Protein AF-0000000083616921 (afdb_homodimer)

Solvent-accessible surface area (backbone atoms only — not comparable to full-atom values): 15668 Å² total; per-residue (Å²): 82,54,26,44,93,60,35,29,40,45,78,37,59,32,34,37,36,35,32,39,44,33,37,97,87,39,73,85,33,42,38,81,46,36,75,44,72,51,47,58,46,69,23,52,37,81,62,67,87,60,30,51,77,82,49,59,53,42,77,40,40,36,35,41,35,36,20,52,80,83,43,57,32,38,39,36,35,24,46,26,40,24,37,54,73,43,68,65,45,64,74,54,61,63,94,64,83,57,71,90,45,43,36,38,41,39,44,67,81,64,51,48,76,47,77,42,88,67,72,91,46,67,80,74,67,68,74,87,62,76,76,72,79,76,79,75,71,86,120,83,52,26,44,91,61,34,28,41,44,78,38,57,31,35,39,35,36,32,40,43,32,36,97,89,39,74,86,34,42,38,80,46,38,75,45,72,51,45,58,46,69,24,52,38,81,61,66,87,58,29,51,76,82,50,60,55,42,75,41,40,36,34,39,34,36,21,52,80,82,42,57,32,38,37,35,34,24,45,26,41,27,39,56,74,43,68,65,46,61,75,54,61,62,95,65,82,56,70,91,46,43,34,38,41,39,45,67,82,64,52,47,76,45,77,43,86,67,73,90,44,69,79,73,65,67,74,85,61,77,75,73,80,76,76,73,73,84,126

Organism: NCBI:txid97028

Structure (mmCIF, N/CA/C/O backbone):
data_AF-0000000083616921-model_v1
#
loop_
_entity.id
_entity.type
_entity.pdbx_description
1 polymer 'Histone chaperone ASF1B'
#
loop_
_atom_site.group_PDB
_atom_site.id
_atom_site.type_symbol
_atom_site.label_atom_id
_atom_site.label_alt_id
_atom_site.label_comp_id
_atom_site.label_asym_id
_atom_site.label_entity_id
_atom_site.label_seq_id
_atom_site.pdbx_PDB_ins_code
_atom_site.Cartn_x
_atom_site.Cartn_y
_atom_site.Cartn_z
_atom_site.occupancy
_atom_site.B_iso_or_equiv
_atom_site.auth_seq_id
_atom_site.auth_comp_id
_atom_site.auth_asym_id
_atom_site.auth_atom_id
_atom_site.pdbx_PDB_model_num
ATOM 1 N N . VAL A 1 1 ? -11.317 11.566 10.373 1 49.78 1 VAL A N 1
ATOM 2 C CA . VAL A 1 1 ? -9.86 11.596 10.439 1 49.78 1 VAL A CA 1
ATOM 3 C C . VAL A 1 1 ? -9.411 12.632 11.468 1 49.78 1 VAL A C 1
ATOM 5 O O . VAL A 1 1 ? -9.932 13.749 11.501 1 49.78 1 VAL A O 1
ATOM 8 N N . SER A 1 2 ? -9.105 12.259 12.679 1 52.32 2 SER A N 1
ATOM 9 C CA . SER A 1 2 ? -8.755 13.238 13.703 1 52.32 2 SER A CA 1
ATOM 10 C C . SER A 1 2 ? -7.266 13.191 14.027 1 52.32 2 SER A C 1
ATOM 12 O O . SER A 1 2 ? -6.63 12.142 13.898 1 52.32 2 SER A O 1
ATOM 14 N N . CYS A 1 3 ? -6.477 14.159 13.76 1 56.04 3 CYS A N 1
ATOM 15 C CA . CYS A 1 3 ? -5.127 14.272 14.3 1 56.04 3 CYS A CA 1
ATOM 16 C C . CYS A 1 3 ? -5.129 15.036 15.619 1 56.04 3 CYS A C 1
ATOM 18 O O . CYS A 1 3 ? -5.578 16.182 15.676 1 56.04 3 CYS A O 1
ATOM 20 N N . ASN A 1 4 ? -5.209 14.311 16.717 1 56.91 4 ASN A N 1
ATOM 21 C CA . ASN A 1 4 ? -5.039 14.99 17.997 1 56.91 4 ASN A CA 1
ATOM 22 C C . ASN A 1 4 ? -3.567 15.084 18.391 1 56.91 4 ASN A C 1
ATOM 24 O O . ASN A 1 4 ? -2.691 14.647 17.643 1 56.91 4 ASN A O 1
ATOM 28 N N . ASN A 1 5 ? -3.286 15.837 19.407 1 56.46 5 ASN A N 1
ATOM 29 C CA . ASN A 1 5 ? -1.926 16.075 19.879 1 56.46 5 ASN A CA 1
ATOM 30 C C . ASN A 1 5 ? -1.169 14.767 20.092 1 56.46 5 ASN A C 1
ATOM 32 O O . ASN A 1 5 ? 0.028 14.778 20.381 1 56.46 5 ASN A O 1
ATOM 36 N N . ILE A 1 6 ? -1.887 13.683 19.747 1 57.29 6 ILE A N 1
ATOM 37 C CA . ILE A 1 6 ? -1.226 12.422 20.068 1 57.29 6 ILE A CA 1
ATOM 38 C C . ILE A 1 6 ? -0.991 11.623 18.788 1 57.29 6 ILE A C 1
ATOM 40 O O . ILE A 1 6 ? 0.092 11.069 18.585 1 57.29 6 ILE A O 1
ATOM 44 N N . CYS A 1 7 ? -2.036 11.605 17.936 1 62.94 7 CYS A N 1
ATOM 45 C CA . CYS A 1 7 ? -1.844 10.717 16.795 1 62.94 7 CYS A CA 1
ATOM 46 C C . CYS A 1 7 ? -2.599 11.226 15.574 1 62.94 7 CYS A C 1
ATOM 48 O O . CYS A 1 7 ? -3.574 11.969 15.706 1 62.94 7 CYS A O 1
ATOM 50 N N . CYS A 1 8 ? -2.037 11.237 14.403 1 67.93 8 CYS A N 1
ATOM 51 C CA . CYS A 1 8 ? -2.707 11.466 13.128 1 67.93 8 CYS A CA 1
ATOM 52 C C . CYS A 1 8 ? -3.152 10.15 12.502 1 67.93 8 CYS A C 1
ATOM 54 O O . CYS A 1 8 ? -2.362 9.212 12.391 1 67.93 8 CYS A O 1
ATOM 56 N N . HIS A 1 9 ? -4.469 10.037 12.396 1 65.73 9 HIS A N 1
ATOM 57 C CA . HIS A 1 9 ? -5.056 8.851 11.781 1 65.73 9 HIS A CA 1
ATOM 58 C C . HIS A 1 9 ? -5.537 9.146 10.365 1 65.73 9 HIS A C 1
ATOM 60 O O . HIS A 1 9 ? -6.339 10.059 10.154 1 65.73 9 HIS A O 1
ATOM 66 N N . VAL A 1 10 ? -4.826 8.633 9.366 1 65.14 10 VAL A N 1
ATOM 67 C CA . VAL A 1 10 ? -5.277 8.764 7.984 1 65.14 10 VAL A CA 1
ATOM 68 C C . VAL A 1 10 ? -5.966 7.475 7.541 1 65.14 10 VAL A C 1
ATOM 70 O O . VAL A 1 10 ? -5.344 6.411 7.508 1 65.14 10 VAL A O 1
ATOM 73 N N . ALA A 1 11 ? -7.253 7.579 7.429 1 59.76 11 ALA A N 1
ATOM 74 C CA . ALA A 1 11 ? -8.036 6.406 7.048 1 59.76 11 ALA A CA 1
ATOM 75 C C . ALA A 1 11 ? -7.749 5.999 5.606 1 59.76 11 ALA A C 1
ATOM 77 O O . ALA A 1 11 ? -8.001 6.768 4.676 1 59.76 11 ALA A O 1
ATOM 78 N N . THR A 1 12 ? -6.568 5.409 5.359 1 63.94 12 THR A N 1
ATOM 79 C CA . THR A 1 12 ? -6.401 4.915 3.996 1 63.94 12 THR A CA 1
ATOM 80 C C . THR A 1 12 ? -6.819 3.45 3.898 1 63.94 12 THR A C 1
ATOM 82 O O . THR A 1 12 ? -6.486 2.644 4.768 1 63.94 12 THR A O 1
ATOM 85 N N . ASP A 1 13 ? -7.98 3.234 3.242 1 71.12 13 ASP A N 1
ATOM 86 C CA . ASP A 1 13 ? -8.476 1.875 3.05 1 71.12 13 ASP A CA 1
ATOM 87 C C . ASP A 1 13 ? -7.798 1.206 1.857 1 71.12 13 ASP A C 1
ATOM 89 O O . ASP A 1 13 ? -8.462 0.831 0.889 1 71.12 13 ASP A O 1
ATOM 93 N N . LEU A 1 14 ? -6.488 1.147 1.978 1 75.84 14 LEU A N 1
ATOM 94 C CA . LEU A 1 14 ? -5.781 0.423 0.927 1 75.84 14 LEU A CA 1
ATOM 95 C C . LEU A 1 14 ? -5.696 -1.064 1.254 1 75.84 14 LEU A C 1
ATOM 97 O O . LEU A 1 14 ? -5.388 -1.438 2.388 1 75.84 14 LEU A O 1
ATOM 101 N N . GLU A 1 15 ? -6.032 -1.83 0.312 1 84.8 15 GLU A N 1
ATOM 102 C CA . GLU A 1 15 ? -5.951 -3.28 0.459 1 84.8 15 GLU A CA 1
ATOM 103 C C . GLU A 1 15 ? -5.031 -3.892 -0.593 1 84.8 15 GLU A C 1
ATOM 105 O O . GLU A 1 15 ? -5.192 -3.639 -1.789 1 84.8 15 GLU A O 1
ATOM 110 N N . TRP A 1 16 ? -4.083 -4.635 -0.136 1 83.7 16 TRP A N 1
ATOM 111 C CA . TRP A 1 16 ? -3.226 -5.409 -1.027 1 83.7 16 TRP A CA 1
ATOM 112 C C . TRP A 1 16 ? -3.618 -6.883 -1.017 1 83.7 16 TRP A C 1
ATOM 114 O O . TRP A 1 16 ? -3.834 -7.466 0.048 1 83.7 16 TRP A O 1
ATOM 124 N N . LYS A 1 17 ? -3.823 -7.394 -2.171 1 90.74 17 LYS A N 1
ATOM 125 C CA . LYS A 1 17 ? -4.143 -8.813 -2.296 1 90.74 17 LYS A CA 1
ATOM 126 C C . LYS A 1 17 ? -3.112 -9.535 -3.159 1 90.74 17 LYS A C 1
ATOM 128 O O . LYS A 1 17 ? -2.699 -9.021 -4.201 1 90.74 17 LYS A O 1
ATOM 133 N N . LEU A 1 18 ? -2.641 -10.613 -2.673 1 90.9 18 LEU A N 1
ATOM 134 C CA . LEU A 1 18 ? -1.819 -11.531 -3.453 1 90.9 18 LEU A CA 1
ATOM 135 C C . LEU A 1 18 ? -2.638 -12.728 -3.925 1 90.9 18 LEU A C 1
ATOM 137 O O . LEU A 1 18 ? -3.138 -13.504 -3.107 1 90.9 18 LEU A O 1
ATOM 141 N N . ILE A 1 19 ? -2.778 -12.805 -5.247 1 92.84 19 ILE A N 1
ATOM 142 C CA . ILE A 1 19 ? -3.658 -13.814 -5.827 1 92.84 19 ILE A CA 1
ATOM 143 C C . ILE A 1 19 ? -2.855 -14.738 -6.739 1 92.84 19 ILE A C 1
ATOM 145 O O . ILE A 1 19 ? -2.09 -14.271 -7.587 1 92.84 19 ILE A O 1
ATOM 149 N N . TYR A 1 20 ? -2.891 -16.025 -6.482 1 93.79 20 TYR A N 1
ATOM 150 C CA . TYR A 1 20 ? -2.35 -17.032 -7.389 1 93.79 20 TYR A CA 1
ATOM 151 C C . TYR A 1 20 ? -3.383 -17.434 -8.436 1 93.79 20 TYR A C 1
ATOM 153 O O . TYR A 1 20 ? -4.482 -17.876 -8.094 1 93.79 20 TYR A O 1
ATOM 161 N N . VAL A 1 21 ? -2.976 -17.273 -9.624 1 93.63 21 VAL A N 1
ATOM 162 C CA . VAL A 1 21 ? -3.885 -17.651 -10.701 1 93.63 21 VAL A CA 1
ATOM 163 C C . VAL A 1 21 ? -3.747 -19.143 -10.994 1 93.63 21 VAL A C 1
ATOM 165 O O . VAL A 1 21 ? -2.76 -19.576 -11.594 1 93.63 21 VAL A O 1
ATOM 168 N N . GLY A 1 22 ? -4.709 -19.902 -10.528 1 89.02 22 GLY A N 1
ATOM 169 C CA . GLY A 1 22 ? -4.641 -21.349 -10.663 1 89.02 22 GLY A CA 1
ATOM 170 C C . GLY A 1 22 ? -4.893 -21.829 -12.08 1 89.02 22 GLY A C 1
ATOM 171 O O . GLY A 1 22 ? -4.443 -22.91 -12.464 1 89.02 22 GLY A O 1
ATOM 172 N N . SER A 1 23 ? -5.736 -21.099 -12.726 1 84.97 23 SER A N 1
ATOM 173 C CA . SER A 1 23 ? -6.054 -21.425 -14.112 1 84.97 23 SER A CA 1
ATOM 174 C C . SER A 1 23 ? -6.247 -20.163 -14.946 1 84.97 23 SER A C 1
ATOM 176 O O . SER A 1 23 ? -6.942 -19.236 -14.527 1 84.97 23 SER A O 1
ATOM 178 N N . ALA A 1 24 ? -5.607 -20.086 -16.078 1 80.41 24 ALA A N 1
ATOM 179 C CA . ALA A 1 24 ? -5.728 -18.914 -16.942 1 80.41 24 ALA A CA 1
ATOM 180 C C . ALA A 1 24 ? -7.151 -18.772 -17.476 1 80.41 24 ALA A C 1
ATOM 182 O O . ALA A 1 24 ? -7.597 -17.664 -17.783 1 80.41 24 ALA A O 1
ATOM 183 N N . GLU A 1 25 ? -7.8 -19.834 -17.506 1 79.49 25 GLU A N 1
ATOM 184 C CA . GLU A 1 25 ? -9.091 -19.833 -18.188 1 79.49 25 GLU A CA 1
ATOM 185 C C . GLU A 1 25 ? -10.241 -19.719 -17.192 1 79.49 25 GLU A C 1
ATOM 187 O O . GLU A 1 25 ? -11.379 -19.444 -17.578 1 79.49 25 GLU A O 1
ATOM 192 N N . ASP A 1 26 ? -9.93 -19.978 -15.936 1 85.87 26 ASP A N 1
ATOM 193 C CA . ASP A 1 26 ? -10.996 -20.059 -14.942 1 85.87 26 ASP A CA 1
ATOM 194 C C . ASP A 1 26 ? -10.596 -19.353 -13.648 1 85.87 26 ASP A C 1
ATOM 196 O O . ASP A 1 26 ? -9.74 -19.842 -12.908 1 85.87 26 ASP A O 1
ATOM 200 N N . GLU A 1 27 ? -11.262 -18.264 -13.352 1 87.85 27 GLU A N 1
ATOM 201 C CA . GLU A 1 27 ? -10.938 -17.451 -12.184 1 87.85 27 GLU A CA 1
ATOM 202 C C . GLU A 1 27 ? -11.364 -18.145 -10.893 1 87.85 27 GLU A C 1
ATOM 204 O O . GLU A 1 27 ? -10.927 -17.766 -9.805 1 87.85 27 GLU A O 1
ATOM 209 N N . THR A 1 28 ? -12.185 -19.184 -10.954 1 89.17 28 THR A N 1
ATOM 210 C CA . THR A 1 28 ? -12.642 -19.889 -9.762 1 89.17 28 THR A CA 1
ATOM 211 C C . THR A 1 28 ? -11.488 -20.64 -9.102 1 89.17 28 THR A C 1
ATOM 213 O O . THR A 1 28 ? -11.576 -21.019 -7.932 1 89.17 28 THR A O 1
ATOM 216 N N . TYR A 1 29 ? -10.44 -20.798 -9.855 1 91.56 29 TYR A N 1
ATOM 217 C CA . TYR A 1 29 ? -9.296 -21.523 -9.314 1 91.56 29 TYR A CA 1
ATOM 218 C C . TYR A 1 29 ? -8.262 -20.561 -8.741 1 91.56 29 TYR A C 1
ATOM 220 O O . TYR A 1 29 ? -7.235 -20.988 -8.208 1 91.56 29 TYR A O 1
ATOM 228 N N . ASP A 1 30 ? -8.66 -19.262 -8.855 1 94.33 30 ASP A N 1
ATOM 229 C CA . ASP A 1 30 ? -7.763 -18.294 -8.232 1 94.33 30 ASP A CA 1
ATOM 230 C C . ASP A 1 30 ? -7.741 -18.463 -6.715 1 94.33 30 ASP A C 1
ATOM 232 O O . ASP A 1 30 ? -8.771 -18.751 -6.102 1 94.33 30 ASP A O 1
ATOM 236 N N . GLN A 1 31 ? -6.556 -18.322 -6.197 1 93.93 31 GLN A N 1
ATOM 237 C CA . GLN A 1 31 ? -6.405 -18.433 -4.75 1 93.93 31 GLN A CA 1
ATOM 238 C C . GLN A 1 31 ? -5.897 -17.126 -4.148 1 93.93 31 GLN A C 1
ATOM 240 O O . GLN A 1 31 ? -4.875 -16.591 -4.585 1 93.93 31 GLN A O 1
ATOM 245 N N . LEU A 1 32 ? -6.64 -16.664 -3.22 1 93.49 32 LEU A N 1
ATOM 246 C CA . LEU A 1 32 ? -6.146 -15.536 -2.439 1 93.49 32 LEU A CA 1
ATOM 247 C C . LEU A 1 32 ? -5.101 -15.992 -1.426 1 93.49 32 LEU A C 1
ATOM 249 O O . LEU A 1 32 ? -5.427 -16.688 -0.462 1 93.49 32 LEU A O 1
ATOM 253 N N . LEU A 1 33 ? -3.895 -15.624 -1.674 1 90.02 33 LEU A N 1
ATOM 254 C CA . LEU A 1 33 ? -2.818 -16.094 -0.81 1 90.02 33 LEU A CA 1
ATOM 255 C C . LEU A 1 33 ? -2.635 -15.165 0.386 1 90.02 33 LEU A C 1
ATOM 257 O O . LEU A 1 33 ? -2.314 -15.618 1.486 1 90.02 33 LEU A O 1
ATOM 261 N N . GLU A 1 34 ? -2.775 -13.822 0.185 1 87.64 34 GLU A N 1
ATOM 262 C CA . GLU A 1 34 ? -2.589 -12.825 1.235 1 87.64 34 GLU A CA 1
ATOM 263 C C . GLU A 1 34 ? -3.427 -11.578 0.966 1 87.64 34 GLU A C 1
ATOM 265 O O . GLU A 1 34 ? -3.624 -11.194 -0.189 1 87.64 34 GLU A O 1
ATOM 270 N N . SER A 1 35 ? -3.973 -11.074 1.997 1 86.59 35 SER A N 1
ATOM 271 C CA . SER A 1 35 ? -4.664 -9.789 1.984 1 86.59 35 SER A CA 1
ATOM 272 C C . SER A 1 35 ? -4.187 -8.894 3.124 1 86.59 35 SER A C 1
ATOM 274 O O . SER A 1 35 ? -4.236 -9.288 4.291 1 86.59 35 SER A O 1
ATOM 276 N N . VAL A 1 36 ? -3.634 -7.802 2.698 1 81.07 36 VAL A N 1
ATOM 277 C CA . VAL A 1 36 ? -3.102 -6.886 3.702 1 81.07 36 VAL A CA 1
ATOM 278 C C . VAL A 1 36 ? -3.806 -5.536 3.594 1 81.07 36 VAL A C 1
ATOM 280 O O . VAL A 1 36 ? -3.876 -4.95 2.511 1 81.07 36 VAL A O 1
ATOM 283 N N . LEU A 1 37 ? -4.43 -5.177 4.628 1 77.18 37 LEU A N 1
ATOM 284 C CA . LEU A 1 37 ? -5.027 -3.848 4.702 1 77.18 37 LEU A CA 1
ATOM 285 C C . LEU A 1 37 ? -4.023 -2.829 5.231 1 77.18 37 LEU A C 1
ATOM 287 O O . LEU A 1 37 ? -3.38 -3.061 6.258 1 77.18 37 LEU A O 1
ATOM 291 N N . VAL A 1 38 ? -3.743 -1.94 4.167 1 70.4 38 VAL A N 1
ATOM 292 C CA . VAL A 1 38 ? -2.915 -0.83 4.625 1 70.4 38 VAL A CA 1
ATOM 293 C C . VAL A 1 38 ? -3.802 0.343 5.034 1 70.4 38 VAL A C 1
ATOM 295 O O . VAL A 1 38 ? -4.543 0.886 4.21 1 70.4 38 VAL A O 1
ATOM 298 N N . GLY A 1 39 ? -4.208 0.5 6.007 1 67.7 39 GLY A N 1
ATOM 299 C CA . GLY A 1 39 ? -5.017 1.573 6.561 1 67.7 39 GLY A CA 1
ATOM 300 C C . GLY A 1 39 ? -5.472 1.304 7.983 1 67.7 39 GLY A C 1
ATOM 301 O O . GLY A 1 39 ? -5.44 0.161 8.445 1 67.7 39 GLY A O 1
ATOM 302 N N . PRO A 1 40 ? -5.862 2.23 8.727 1 68.07 40 PRO A N 1
ATOM 303 C CA . PRO A 1 40 ? -5.508 3.63 8.97 1 68.07 40 PRO A CA 1
ATOM 304 C C . PRO A 1 40 ? -4.036 3.812 9.335 1 68.07 40 PRO A C 1
ATOM 306 O O . PRO A 1 40 ? -3.421 2.906 9.904 1 68.07 40 PRO A O 1
ATOM 309 N N . VAL A 1 41 ? -3.465 4.679 8.626 1 71.65 41 VAL A N 1
ATOM 310 C CA . VAL A 1 41 ? -2.095 5.002 9.013 1 71.65 41 VAL A CA 1
ATOM 311 C C . VAL A 1 41 ? -2.104 5.889 10.255 1 71.65 41 VAL A C 1
ATOM 313 O O . VAL A 1 41 ? -2.819 6.893 10.304 1 71.65 41 VAL A O 1
ATOM 316 N N . ASN A 1 42 ? -1.532 5.331 11.297 1 75.78 42 ASN A N 1
ATOM 317 C CA . ASN A 1 42 ? -1.406 6.092 12.535 1 75.78 42 ASN A CA 1
ATOM 318 C C . ASN A 1 42 ? 0.01 6.633 12.719 1 75.78 42 ASN A C 1
ATOM 320 O O . ASN A 1 42 ? 0.985 5.959 12.381 1 75.78 42 ASN A O 1
ATOM 324 N N . ALA A 1 43 ? 0.075 7.831 13.046 1 82.7 43 ALA A N 1
ATOM 325 C CA . ALA A 1 43 ? 1.376 8.452 13.281 1 82.7 43 ALA A CA 1
ATOM 326 C C . ALA A 1 43 ? 1.299 9.475 14.411 1 82.7 43 ALA A C 1
ATOM 328 O O . ALA A 1 43 ? 0.209 9.91 14.79 1 82.7 43 ALA A O 1
ATOM 329 N N . ASP A 1 44 ? 2.472 9.707 15.026 1 85.22 44 ASP A N 1
ATOM 330 C CA . ASP A 1 44 ? 2.529 10.81 15.979 1 85.22 44 ASP A CA 1
ATOM 331 C C . ASP A 1 44 ? 2.224 12.142 15.298 1 85.22 44 ASP A C 1
ATOM 333 O O . ASP A 1 44 ? 2.481 12.307 14.103 1 85.22 44 ASP A O 1
ATOM 337 N N . PRO A 1 45 ? 1.608 12.991 16.086 1 86.06 45 PRO A N 1
ATOM 338 C CA . PRO A 1 45 ? 1.369 14.313 15.501 1 86.06 45 PRO A CA 1
ATOM 339 C C . PRO A 1 45 ? 2.663 15.049 15.161 1 86.06 45 PRO A C 1
ATOM 341 O O . PRO A 1 45 ? 3.737 14.67 15.636 1 86.06 45 PRO A O 1
ATOM 344 N N . PRO A 1 46 ? 2.518 15.969 14.294 1 89.87 46 PRO A N 1
ATOM 345 C CA . PRO A 1 46 ? 3.709 16.764 13.988 1 89.87 46 PRO A CA 1
ATOM 346 C C . PRO A 1 46 ? 4.266 17.487 15.213 1 89.87 46 PRO A C 1
ATOM 348 O O . PRO A 1 46 ? 3.516 17.811 16.137 1 89.87 46 PRO A O 1
ATOM 351 N N . ASP A 1 47 ? 5.512 17.614 15.238 1 89.55 47 ASP A N 1
ATOM 352 C CA . ASP A 1 47 ? 6.187 18.367 16.291 1 89.55 47 ASP A CA 1
ATOM 353 C C . ASP A 1 47 ? 6.023 19.871 16.082 1 89.55 47 ASP A C 1
ATOM 355 O O . ASP A 1 47 ? 6.559 20.432 15.125 1 89.55 47 ASP A O 1
ATOM 359 N N . PRO A 1 48 ? 5.35 20.491 16.977 1 89.03 48 PRO A N 1
ATOM 360 C CA . PRO A 1 48 ? 5.11 21.926 16.811 1 89.03 48 PRO A CA 1
ATOM 361 C C . PRO A 1 48 ? 6.399 22.746 16.826 1 89.03 48 PRO A C 1
ATOM 363 O O . PRO A 1 48 ? 6.447 23.838 16.255 1 89.03 48 PRO A O 1
ATOM 366 N N . SER A 1 49 ? 7.372 22.272 17.427 1 88.74 49 SER A N 1
ATOM 367 C CA . SER A 1 49 ? 8.624 23.017 17.515 1 88.74 49 SER A CA 1
ATOM 368 C C . SER A 1 49 ? 9.306 23.116 16.155 1 88.74 49 SER A C 1
ATOM 370 O O . SER A 1 49 ? 10.196 23.946 15.96 1 88.74 49 SER A O 1
ATOM 372 N N . LYS A 1 50 ? 8.914 22.278 15.267 1 91.52 50 LYS A N 1
ATOM 373 C CA . LYS A 1 50 ? 9.511 22.272 13.935 1 91.52 50 LYS A CA 1
ATOM 374 C C . LYS A 1 50 ? 8.641 23.036 12.94 1 91.52 50 LYS A C 1
ATOM 376 O O . LYS A 1 50 ? 8.921 23.043 11.74 1 91.52 50 LYS A O 1
ATOM 381 N N . ILE A 1 51 ? 7.666 23.579 13.44 1 91.23 51 ILE A N 1
ATOM 382 C CA . ILE A 1 51 ? 6.757 24.371 12.617 1 91.23 51 ILE A CA 1
ATOM 383 C C . ILE A 1 51 ? 6.909 25.851 12.959 1 91.23 51 ILE A C 1
ATOM 385 O O . ILE A 1 51 ? 7.029 26.215 14.131 1 91.23 51 ILE A O 1
ATOM 389 N N . ARG A 1 52 ? 6.952 26.659 11.968 1 90.59 52 ARG A N 1
ATOM 390 C CA . ARG A 1 52 ? 6.984 28.096 12.217 1 90.59 52 ARG A CA 1
ATOM 391 C C . ARG A 1 52 ? 5.751 28.545 12.994 1 90.59 52 ARG A C 1
ATOM 393 O O . ARG A 1 52 ? 4.644 28.065 12.743 1 90.59 52 ARG A O 1
ATOM 400 N N . GLU A 1 53 ? 5.964 29.455 13.891 1 88.2 53 GLU A N 1
ATOM 401 C CA . GLU A 1 53 ? 4.874 29.906 14.75 1 88.2 53 GLU A CA 1
ATOM 402 C C . GLU A 1 53 ? 3.693 30.409 13.926 1 88.2 53 GLU A C 1
ATOM 404 O O . GLU A 1 53 ? 2.536 30.167 14.278 1 88.2 53 GLU A O 1
ATOM 409 N N . GLU A 1 54 ? 3.992 31.062 12.814 1 88.09 54 GLU A N 1
ATOM 410 C CA . GLU A 1 54 ? 2.938 31.637 11.984 1 88.09 54 GLU A CA 1
ATOM 411 C C . GLU A 1 54 ? 2.178 30.551 11.227 1 88.09 54 GLU A C 1
ATOM 413 O O . GLU A 1 54 ? 1.082 30.794 10.718 1 88.09 54 GLU A O 1
ATOM 418 N N . ASP A 1 55 ? 2.822 29.366 11.232 1 90.67 55 ASP A N 1
ATOM 419 C CA . ASP A 1 55 ? 2.231 28.298 10.432 1 90.67 55 ASP A CA 1
ATOM 420 C C . ASP A 1 55 ? 1.541 27.264 11.319 1 90.67 55 ASP A C 1
ATOM 422 O O . ASP A 1 55 ? 0.962 26.297 10.82 1 90.67 55 ASP A O 1
ATOM 426 N N . ILE A 1 56 ? 1.599 27.487 12.586 1 90.33 56 ILE A N 1
ATOM 427 C CA . ILE A 1 56 ? 1.033 26.513 13.512 1 90.33 56 ILE A CA 1
ATOM 428 C C . ILE A 1 56 ? -0.489 26.506 13.386 1 90.33 56 ILE A C 1
ATOM 430 O O . ILE A 1 56 ? -1.111 25.442 13.356 1 90.33 56 ILE A O 1
ATOM 434 N N . ILE A 1 57 ? -1.014 27.725 13.299 1 90.46 57 ILE A N 1
ATOM 435 C CA . ILE A 1 57 ? -2.454 27.868 13.113 1 90.46 57 ILE A CA 1
ATOM 436 C C . ILE A 1 57 ? -2.763 28.103 11.636 1 90.46 57 ILE A C 1
ATOM 438 O O . ILE A 1 57 ? -2.059 28.858 10.961 1 90.46 57 ILE A O 1
ATOM 442 N N . GLY A 1 58 ? -3.742 27.478 11.118 1 91.8 58 GLY A N 1
ATOM 443 C CA . GLY A 1 58 ? -4.115 27.629 9.721 1 91.8 58 GLY A CA 1
ATOM 444 C C . GLY A 1 58 ? -4.292 26.304 9.004 1 91.8 58 GLY A C 1
ATOM 445 O O . GLY A 1 58 ? -4.53 25.275 9.64 1 91.8 58 GLY A O 1
ATOM 446 N N . VAL A 1 59 ? -4.302 26.403 7.702 1 92.2 59 VAL A N 1
ATOM 447 C CA . VAL A 1 59 ? -4.527 25.223 6.874 1 92.2 59 VAL A CA 1
ATOM 448 C C . VAL A 1 59 ? -3.202 24.743 6.286 1 92.2 59 VAL A C 1
ATOM 450 O O . VAL A 1 59 ? -2.375 25.552 5.861 1 92.2 59 VAL A O 1
ATOM 453 N N . THR A 1 60 ? -2.975 23.511 6.433 1 92.87 60 THR A N 1
ATOM 454 C CA . THR A 1 60 ? -1.826 22.887 5.787 1 92.87 60 THR A CA 1
ATOM 455 C C . THR A 1 60 ? -2.22 21.558 5.149 1 92.87 60 THR A C 1
ATOM 457 O O . THR A 1 60 ? -3.406 21.291 4.941 1 92.87 60 THR A O 1
ATOM 460 N N . VAL A 1 61 ? -1.166 20.808 4.752 1 91.93 61 VAL A N 1
ATOM 461 C CA . VAL A 1 61 ? -1.459 19.577 4.025 1 91.93 61 VAL A CA 1
ATOM 462 C C . VAL A 1 61 ? -0.725 18.406 4.673 1 91.93 61 VAL A C 1
ATOM 464 O O . VAL A 1 61 ? 0.411 18.554 5.131 1 91.93 61 VAL A O 1
ATOM 467 N N . LEU A 1 62 ? -1.459 17.349 4.78 1 91.06 62 LEU A N 1
ATOM 468 C CA . LEU A 1 62 ? -0.882 16.043 5.083 1 91.06 62 LEU A CA 1
ATOM 469 C C . LEU A 1 62 ? -0.746 15.202 3.818 1 91.06 62 LEU A C 1
ATOM 471 O O . LEU A 1 62 ? -1.735 14.95 3.126 1 91.06 62 LEU A O 1
ATOM 475 N N . LEU A 1 63 ? 0.489 14.831 3.546 1 90.86 63 LEU A N 1
ATOM 476 C CA . LEU A 1 63 ? 0.75 14.106 2.307 1 90.86 63 LEU A CA 1
ATOM 477 C C . LEU A 1 63 ? 0.998 12.627 2.584 1 90.86 63 LEU A C 1
ATOM 479 O O . LEU A 1 63 ? 1.838 12.28 3.418 1 90.86 63 LEU A O 1
ATOM 483 N N . LEU A 1 64 ? 0.25 11.806 1.978 1 87.45 64 LEU A N 1
ATOM 484 C CA . LEU A 1 64 ? 0.51 10.371 1.924 1 87.45 64 LEU A CA 1
ATOM 485 C C . LEU A 1 64 ? 1.084 9.974 0.568 1 87.45 64 LEU A C 1
ATOM 487 O O . LEU A 1 64 ? 0.418 10.12 -0.459 1 87.45 64 LEU A O 1
ATOM 491 N N . THR A 1 65 ? 2.29 9.522 0.595 1 89.89 65 THR A N 1
ATOM 492 C CA . THR A 1 65 ? 2.932 9.167 -0.666 1 89.89 65 THR A CA 1
ATOM 493 C C . THR A 1 65 ? 3.254 7.676 -0.707 1 89.89 65 THR A C 1
ATOM 495 O O . THR A 1 65 ? 3.562 7.073 0.323 1 89.89 65 THR A O 1
ATOM 498 N N . CYS A 1 66 ? 3.132 7.121 -1.844 1 84.2 66 CYS A N 1
ATOM 499 C CA . CYS A 1 66 ? 3.537 5.739 -2.077 1 84.2 66 CYS A CA 1
ATOM 500 C C . CYS A 1 66 ? 4.666 5.666 -3.098 1 84.2 66 CYS A C 1
ATOM 502 O O . CYS A 1 66 ? 4.608 6.318 -4.142 1 84.2 66 CYS A O 1
ATOM 504 N N . SER A 1 67 ? 5.639 4.962 -2.752 1 86.2 67 SER A N 1
ATOM 505 C CA . SER A 1 67 ? 6.777 4.81 -3.652 1 86.2 67 SER A CA 1
ATOM 506 C C . SER A 1 67 ? 7.115 3.34 -3.873 1 86.2 67 SER A C 1
ATOM 508 O O . SER A 1 67 ? 6.906 2.509 -2.986 1 86.2 67 SER A O 1
ATOM 510 N N . TYR A 1 68 ? 7.534 3.058 -5.032 1 76.09 68 TYR A N 1
ATOM 511 C CA . TYR A 1 68 ? 8.122 1.772 -5.39 1 76.09 68 TYR A CA 1
ATOM 512 C C . TYR A 1 68 ? 9.589 1.93 -5.77 1 76.09 68 TYR A C 1
ATOM 514 O O . TYR A 1 68 ? 9.916 2.625 -6.735 1 76.09 68 TYR A O 1
ATOM 522 N N . LEU A 1 69 ? 10.413 1.342 -5.033 1 77.73 69 LEU A N 1
ATOM 523 C CA . LEU A 1 69 ? 11.856 1.461 -5.211 1 77.73 69 LEU A CA 1
ATOM 524 C C . LEU A 1 69 ? 12.283 2.924 -5.225 1 77.73 69 LEU A C 1
ATOM 526 O O . LEU A 1 69 ? 13.026 3.35 -6.113 1 77.73 69 LEU A O 1
ATOM 530 N N . GLY A 1 70 ? 11.634 3.666 -4.329 1 81.72 70 GLY A N 1
ATOM 531 C CA . GLY A 1 70 ? 12.018 5.054 -4.128 1 81.72 70 GLY A CA 1
ATOM 532 C C . GLY A 1 70 ? 11.331 6.008 -5.088 1 81.72 70 GLY A C 1
ATOM 533 O O . GLY A 1 70 ? 11.472 7.227 -4.967 1 81.72 70 GLY A O 1
ATOM 534 N N . GLN A 1 71 ? 10.587 5.461 -6.071 1 82.76 71 GLN A N 1
ATOM 535 C CA . GLN A 1 71 ? 9.889 6.315 -7.027 1 82.76 71 GLN A CA 1
ATOM 536 C C . GLN A 1 71 ? 8.426 6.499 -6.635 1 82.76 71 GLN A C 1
ATOM 538 O O . GLN A 1 71 ? 7.651 5.54 -6.641 1 82.76 71 GLN A O 1
ATOM 543 N N . GLU A 1 72 ? 8.15 7.763 -6.416 1 86.84 72 GLU A N 1
ATOM 544 C CA . GLU A 1 72 ? 6.768 8.055 -6.05 1 86.84 72 GLU A CA 1
ATOM 545 C C . GLU A 1 72 ? 5.84 7.932 -7.256 1 86.84 72 GLU A C 1
ATOM 547 O O . GLU A 1 72 ? 6.157 8.422 -8.342 1 86.84 72 GLU A O 1
ATOM 552 N N . PHE A 1 73 ? 4.689 7.259 -7.013 1 78.64 73 PHE A N 1
ATOM 553 C CA . PHE A 1 73 ? 3.763 7.145 -8.133 1 78.64 73 PHE A CA 1
ATOM 554 C C . PHE A 1 73 ? 2.361 7.578 -7.723 1 78.64 73 PHE A C 1
ATOM 556 O O . PHE A 1 73 ? 1.483 7.744 -8.572 1 78.64 73 PHE A O 1
ATOM 563 N N . ILE A 1 74 ? 2.191 7.72 -6.432 1 80.75 74 ILE A N 1
ATOM 564 C CA . ILE A 1 74 ? 0.912 8.219 -5.939 1 80.75 74 ILE A CA 1
ATOM 565 C C . ILE A 1 74 ? 1.147 9.187 -4.782 1 80.75 74 ILE A C 1
ATOM 567 O O . ILE A 1 74 ? 2.021 8.961 -3.943 1 80.75 74 ILE A O 1
ATOM 571 N N . ARG A 1 75 ? 0.457 10.303 -4.816 1 88.09 75 ARG A N 1
ATOM 572 C CA . ARG A 1 75 ? 0.477 11.3 -3.751 1 88.09 75 ARG A CA 1
ATOM 573 C C . ARG A 1 75 ? -0.937 11.739 -3.385 1 88.09 75 ARG A C 1
ATOM 575 O O . ARG A 1 75 ? -1.708 12.155 -4.252 1 88.09 75 ARG A O 1
ATOM 582 N N . VAL A 1 76 ? -1.253 11.436 -2.135 1 84.26 76 VAL A N 1
ATOM 583 C CA . VAL A 1 76 ? -2.569 11.845 -1.656 1 84.26 76 VAL A CA 1
ATOM 584 C C . VAL A 1 76 ? -2.423 12.993 -0.66 1 84.26 76 VAL A C 1
ATOM 586 O O . VAL A 1 76 ? -1.714 12.868 0.341 1 84.26 76 VAL A O 1
ATOM 589 N N . GLY A 1 77 ? -3.013 14.067 -0.951 1 88.24 77 GLY A N 1
ATOM 590 C CA . GLY A 1 77 ? -2.984 15.227 -0.074 1 88.24 77 GLY A CA 1
ATOM 591 C C . GLY A 1 77 ? -4.287 15.445 0.672 1 88.24 77 GLY A C 1
ATOM 592 O O . GLY A 1 77 ? -5.363 15.413 0.073 1 88.24 77 GLY A O 1
ATOM 593 N N . TYR A 1 78 ? -4.148 15.592 1.956 1 87.05 78 TYR A N 1
ATOM 594 C CA . TYR A 1 78 ? -5.284 15.919 2.812 1 87.05 78 TYR A CA 1
ATOM 595 C C . TYR A 1 78 ? -5.138 17.316 3.401 1 87.05 78 TYR A C 1
ATOM 597 O O . TYR A 1 78 ? -4.089 17.659 3.951 1 87.05 78 TYR A O 1
ATOM 605 N N . TYR A 1 79 ? -6.217 18.055 3.266 1 90.08 79 TYR A N 1
ATOM 606 C CA . TYR A 1 7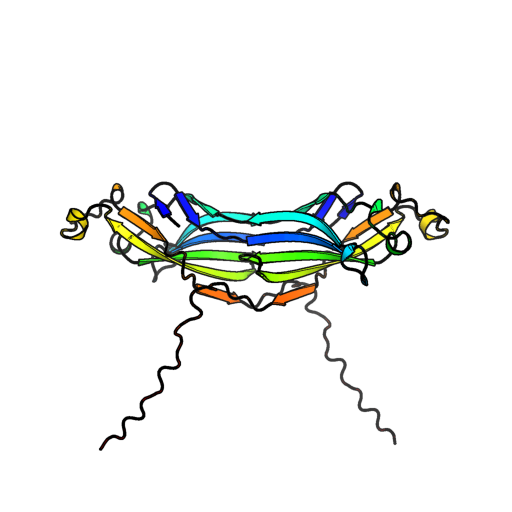9 ? -6.191 19.341 3.954 1 90.08 79 TYR A CA 1
ATOM 607 C C . TYR A 1 79 ? -6.307 19.156 5.462 1 90.08 79 TYR A C 1
ATOM 609 O O . TYR A 1 79 ? -7.091 18.329 5.934 1 90.08 79 TYR A O 1
ATOM 617 N N . VAL A 1 80 ? -5.454 19.925 6.093 1 90.02 80 VAL A N 1
ATOM 618 C CA . VAL A 1 80 ? -5.501 19.897 7.551 1 90.02 80 VAL A CA 1
ATOM 619 C C . VAL A 1 80 ? -5.772 21.302 8.086 1 90.02 80 VAL A C 1
ATOM 621 O O . VAL A 1 80 ? -5.104 22.262 7.694 1 90.02 80 VAL A O 1
ATOM 624 N N . ASN A 1 81 ? -6.743 21.31 8.933 1 91.12 81 ASN A N 1
ATOM 625 C CA . ASN A 1 81 ? -7.05 22.57 9.6 1 91.12 81 ASN A CA 1
ATOM 626 C C . ASN A 1 81 ? -6.577 22.566 11.051 1 91.12 81 ASN A C 1
ATOM 628 O O . ASN A 1 81 ? -7.05 21.767 11.861 1 91.12 81 ASN A O 1
ATOM 632 N N . ASN A 1 82 ? -5.605 23.402 11.273 1 91.16 82 ASN A N 1
ATOM 633 C CA . ASN A 1 82 ? -5.137 23.601 12.641 1 91.16 82 ASN A CA 1
ATOM 634 C C . ASN A 1 82 ? -5.778 24.83 13.279 1 91.16 82 ASN A C 1
ATOM 636 O O . ASN A 1 82 ? -5.635 25.944 12.772 1 91.16 82 ASN A O 1
ATOM 640 N N . ASP A 1 83 ? -6.502 24.541 14.427 1 91.4 83 ASP A N 1
ATOM 641 C CA . ASP A 1 83 ? -7.165 25.636 15.128 1 91.4 83 ASP A CA 1
ATOM 642 C C . ASP A 1 83 ? -7.238 25.365 16.628 1 91.4 83 ASP A C 1
ATOM 644 O O . ASP A 1 83 ? -6.954 24.252 17.078 1 91.4 83 ASP A O 1
ATOM 648 N N . TYR A 1 84 ? -7.438 26.467 17.353 1 91.02 84 TYR A N 1
ATOM 649 C CA . TYR A 1 84 ? -7.59 26.284 18.792 1 91.02 84 TYR A CA 1
ATOM 650 C C . TYR A 1 84 ? -8.825 25.449 19.109 1 91.02 84 TYR A C 1
ATOM 652 O O . TYR A 1 84 ? -9.828 25.517 18.394 1 91.02 84 TYR A O 1
ATOM 660 N N . ASP A 1 85 ? -8.723 24.682 20.121 1 88.33 85 ASP A N 1
ATOM 661 C CA . ASP A 1 85 ? -9.825 23.812 20.52 1 88.33 85 ASP A CA 1
ATOM 662 C C . ASP A 1 85 ? -10.881 24.588 21.304 1 88.33 85 ASP A C 1
ATOM 664 O O . ASP A 1 85 ? -11.956 24.06 21.596 1 88.33 85 ASP A O 1
ATOM 668 N N . ASP A 1 86 ? -10.517 25.863 21.682 1 89.16 86 ASP A N 1
ATOM 669 C CA . ASP A 1 86 ? -11.377 26.713 22.499 1 89.16 86 ASP A CA 1
ATOM 670 C C . ASP A 1 86 ? -11.88 27.914 21.701 1 89.16 86 ASP A C 1
ATOM 672 O O . ASP A 1 86 ? -11.102 28.58 21.015 1 89.16 86 ASP A O 1
ATOM 676 N N . GLU A 1 87 ? -13.127 28.16 21.8 1 90.91 87 GLU A N 1
ATOM 677 C CA . GLU A 1 87 ? -13.743 29.243 21.04 1 90.91 87 GLU A CA 1
ATOM 678 C C . GLU A 1 87 ? -13.15 30.595 21.427 1 90.91 87 GLU A C 1
ATOM 680 O O . GLU A 1 87 ? -12.936 31.454 20.568 1 90.91 87 GLU A O 1
ATOM 685 N N . GLN A 1 88 ? -12.974 30.81 22.638 1 92.08 88 GLN A N 1
ATOM 686 C CA . GLN A 1 88 ? -12.418 32.074 23.107 1 92.08 88 GLN A CA 1
ATOM 687 C C . GLN A 1 88 ? -11.043 32.33 22.498 1 92.08 88 GLN A C 1
ATOM 689 O O . GLN A 1 88 ? -10.739 33.452 22.086 1 92.08 88 GLN A O 1
ATOM 694 N N . LEU A 1 89 ? -10.263 31.318 22.509 1 92.14 89 LEU A N 1
ATOM 695 C CA . LEU A 1 89 ? -8.923 31.442 21.947 1 92.14 89 LEU A CA 1
ATOM 696 C C . LEU A 1 89 ? -8.985 31.706 20.446 1 92.14 89 LEU A C 1
ATOM 698 O O . LEU A 1 89 ? -8.12 32.39 19.896 1 92.14 89 LEU A O 1
ATOM 702 N N . ARG A 1 90 ? -9.997 31.217 19.777 1 89.84 90 ARG A N 1
ATOM 703 C CA . ARG A 1 90 ? -10.161 31.441 18.345 1 89.84 90 ARG A CA 1
ATOM 704 C C . ARG A 1 90 ? -10.555 32.886 18.058 1 89.84 90 ARG A C 1
ATOM 706 O O . ARG A 1 90 ? -10.131 33.463 17.054 1 89.84 90 ARG A O 1
ATOM 713 N N . GLU A 1 91 ? -11.343 33.413 18.963 1 91.67 91 GLU A N 1
ATOM 714 C CA . GLU A 1 91 ? -11.812 34.786 18.795 1 91.67 91 GLU A CA 1
ATOM 715 C C . GLU A 1 91 ? -10.728 35.79 19.177 1 91.67 91 GLU A C 1
ATOM 717 O O . GLU A 1 91 ? -10.572 36.822 18.521 1 91.67 91 GLU A O 1
ATOM 722 N N . GLU A 1 92 ? -10.143 35.443 20.277 1 91.18 92 GLU A N 1
ATOM 723 C CA . GLU A 1 92 ? -9.037 36.277 20.738 1 91.18 92 GLU A CA 1
ATOM 724 C C . GLU A 1 92 ? -7.747 35.47 20.851 1 91.18 92 GLU A C 1
ATOM 726 O O . GLU A 1 92 ? -7.357 35.062 21.947 1 91.18 92 GLU A O 1
ATOM 731 N N . PRO A 1 93 ? -7.111 35.371 19.74 1 87.21 93 PRO A N 1
ATOM 732 C CA . PRO A 1 93 ? -5.891 34.56 19.762 1 87.21 93 PRO A CA 1
ATOM 733 C C . PRO A 1 93 ? -4.787 35.178 20.616 1 87.21 93 PRO A C 1
ATOM 735 O O . PRO A 1 93 ? -4.608 36.398 20.612 1 87.21 93 PRO A O 1
ATOM 738 N N . PRO A 1 94 ? -4.213 34.36 21.409 1 90.7 94 PRO A N 1
ATOM 739 C CA . PRO A 1 94 ? -3.085 34.852 22.204 1 90.7 94 PRO A CA 1
ATOM 740 C C . PRO A 1 94 ? -1.915 35.32 21.342 1 90.7 94 PRO A C 1
ATOM 742 O O . PRO A 1 94 ? -1.843 34.984 20.157 1 90.7 94 PRO A O 1
ATOM 745 N N . THR A 1 95 ? -1.031 36.116 21.971 1 88.48 95 THR A N 1
ATOM 746 C CA . THR A 1 95 ? 0.146 36.617 21.271 1 88.48 95 THR A CA 1
ATOM 747 C C . THR A 1 95 ? 1.068 35.469 20.872 1 88.48 95 THR A C 1
ATOM 749 O O . THR A 1 95 ? 1.592 35.445 19.757 1 88.48 95 THR A O 1
ATOM 752 N N . LYS A 1 96 ? 1.232 34.588 21.857 1 90.24 96 LYS A N 1
ATOM 753 C CA . LYS A 1 96 ? 2 33.379 21.578 1 90.24 96 LYS A CA 1
ATOM 754 C C . LYS A 1 96 ? 1.081 32.177 21.381 1 90.24 96 LYS A C 1
ATOM 756 O O . LYS A 1 96 ? 0.142 31.974 22.154 1 90.24 96 LYS A O 1
ATOM 761 N N . VAL A 1 97 ? 1.346 31.471 20.323 1 90.75 97 VAL A N 1
ATOM 762 C CA . VAL A 1 97 ? 0.494 30.332 19.998 1 90.75 97 VAL A CA 1
ATOM 763 C C . VAL A 1 97 ? 0.593 29.281 21.1 1 90.75 97 VAL A C 1
ATOM 765 O O . VAL A 1 97 ? 1.693 28.919 21.524 1 90.75 97 VAL A O 1
ATOM 768 N N . LEU A 1 98 ? -0.483 28.822 21.658 1 89.24 98 LEU A N 1
ATOM 769 C CA . LEU A 1 98 ? -0.566 27.734 22.626 1 89.24 98 LEU A CA 1
ATOM 770 C C . LEU A 1 98 ? -0.71 26.389 21.921 1 89.24 98 LEU A C 1
ATOM 772 O O . LEU A 1 98 ? -1.827 25.943 21.649 1 89.24 98 LEU A O 1
ATOM 776 N N . THR A 1 99 ? 0.366 25.804 21.69 1 88.09 99 THR A N 1
ATOM 777 C CA . THR A 1 99 ? 0.406 24.6 20.868 1 88.09 99 THR A CA 1
ATOM 778 C C . THR A 1 99 ? -0.422 23.485 21.501 1 88.09 99 THR A C 1
ATOM 780 O O . THR A 1 99 ? -0.996 22.654 20.795 1 88.09 99 THR A O 1
ATOM 783 N N . ASP A 1 100 ? -0.495 23.47 22.812 1 86.54 100 ASP A N 1
ATOM 784 C CA . ASP A 1 100 ? -1.224 22.423 23.522 1 86.54 100 ASP A CA 1
ATOM 785 C C . ASP A 1 100 ? -2.731 22.574 23.327 1 86.54 100 ASP A C 1
ATOM 787 O O . ASP A 1 100 ? -3.495 21.651 23.619 1 86.54 100 ASP A O 1
ATOM 791 N N . ARG A 1 101 ? -3.138 23.758 22.85 1 88.81 101 ARG A N 1
ATOM 792 C CA . ARG A 1 101 ? -4.562 24.024 22.667 1 88.81 101 ARG A CA 1
ATOM 793 C C . ARG A 1 101 ? -4.938 23.997 21.19 1 88.81 101 ARG A C 1
ATOM 795 O O . ARG A 1 101 ? -6.042 24.401 20.818 1 88.81 101 ARG A O 1
ATOM 802 N N . VAL A 1 102 ? -4.023 23.627 20.417 1 88.36 102 VAL A N 1
ATOM 803 C CA . VAL A 1 102 ? -4.269 23.572 18.98 1 88.36 102 VAL A CA 1
ATOM 804 C C . VAL A 1 102 ? -4.819 22.198 18.602 1 88.36 102 VAL A C 1
ATOM 806 O O . VAL A 1 102 ? -4.27 21.171 19.006 1 88.36 102 VAL A O 1
ATOM 809 N N . GLN A 1 103 ? -5.908 22.174 17.892 1 87.19 103 GLN A N 1
ATOM 810 C CA . GLN A 1 103 ? -6.536 20.956 17.39 1 87.19 103 GLN A CA 1
ATOM 811 C C . GLN A 1 103 ? -6.376 20.838 15.877 1 87.19 103 GLN A C 1
ATOM 813 O O . GLN A 1 103 ? -6.503 21.829 15.155 1 87.19 103 GLN A O 1
ATOM 818 N N . ARG A 1 104 ? -6.022 19.721 15.453 1 87.15 104 ARG A N 1
ATOM 819 C CA . ARG A 1 104 ? -5.827 19.437 14.035 1 87.15 104 ARG A CA 1
ATOM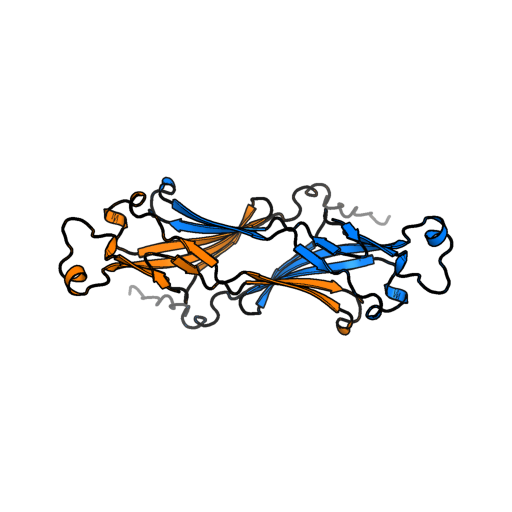 820 C C . ARG A 1 104 ? -7 18.643 13.47 1 87.15 104 ARG A C 1
ATOM 822 O O . ARG A 1 104 ? -7.352 17.585 13.996 1 87.15 10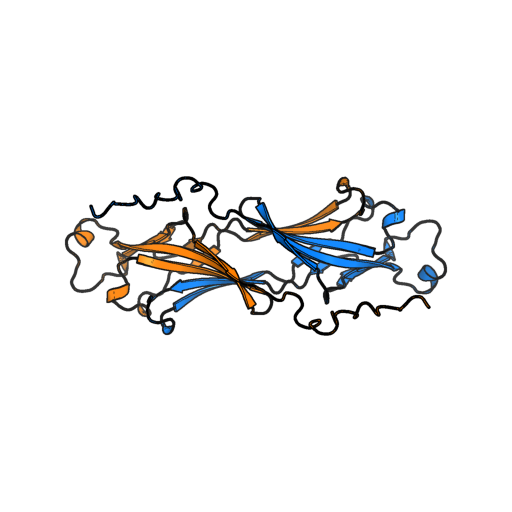4 ARG A O 1
ATOM 829 N N . ASN A 1 105 ? -7.599 19.114 12.447 1 85.23 105 ASN A N 1
ATOM 830 C CA . ASN A 1 105 ? -8.702 18.454 11.757 1 85.23 105 ASN A CA 1
ATOM 831 C C . ASN A 1 105 ? -8.324 18.079 10.326 1 85.23 105 ASN A C 1
ATOM 833 O O . ASN A 1 105 ? -8.024 18.952 9.51 1 85.23 105 ASN A O 1
ATOM 837 N N . ILE A 1 106 ? -8.262 16.867 10.076 1 84.57 106 ILE A N 1
ATOM 838 C CA . ILE A 1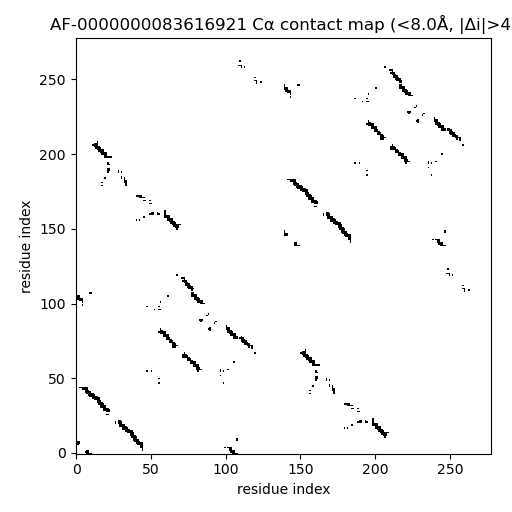 106 ? -7.919 16.391 8.741 1 84.57 106 ILE A CA 1
ATOM 839 C C . ILE A 1 106 ? -9.187 16.248 7.902 1 84.57 106 ILE A C 1
ATOM 841 O O . ILE A 1 106 ? -10.12 15.542 8.291 1 84.57 106 ILE A O 1
ATOM 845 N N . LEU A 1 107 ? -9.307 16.962 6.866 1 80.8 107 LEU A N 1
ATOM 846 C CA . LEU A 1 107 ? -10.422 16.833 5.934 1 80.8 107 LEU A CA 1
ATOM 847 C C . LEU A 1 107 ? -10.237 15.618 5.031 1 80.8 107 LEU A C 1
ATOM 849 O O . LEU A 1 107 ? -9.742 15.743 3.908 1 80.8 107 LEU A O 1
ATOM 853 N N . SER A 1 108 ? -10.627 14.503 5.517 1 75.82 108 SER A N 1
ATOM 854 C CA . SER A 1 108 ? -10.331 13.223 4.882 1 75.82 108 SER A CA 1
ATOM 855 C C . SER A 1 108 ? -11.338 12.907 3.781 1 75.82 108 SER A C 1
ATOM 857 O O . SER A 1 108 ? -11.103 12.026 2.951 1 75.82 108 SER A O 1
ATOM 859 N N . ASP A 1 109 ? -12.341 13.71 3.743 1 72.92 109 ASP A N 1
ATOM 860 C CA . ASP A 1 109 ? -13.425 13.393 2.819 1 72.92 109 ASP A CA 1
ATOM 861 C C . ASP A 1 109 ? -13.086 13.843 1.399 1 72.92 109 ASP A C 1
ATOM 863 O O . ASP A 1 109 ? -13.707 13.393 0.434 1 72.92 109 ASP A O 1
ATOM 867 N N . LYS A 1 110 ? -12.125 14.755 1.247 1 76.15 110 LYS A N 1
ATOM 868 C CA . LYS A 1 110 ? -11.797 15.253 -0.086 1 76.15 110 LYS A CA 1
ATOM 869 C C . LYS A 1 110 ? -10.287 15.295 -0.301 1 76.15 110 LYS A C 1
ATOM 871 O O . LYS A 1 110 ? -9.706 16.371 -0.456 1 76.15 110 LYS A O 1
ATOM 876 N N . PRO A 1 111 ? -9.676 14.086 -0.388 1 82.05 111 PRO A N 1
ATOM 877 C CA . PRO A 1 111 ? -8.231 14.12 -0.623 1 82.05 111 PRO A CA 1
ATOM 878 C C . PRO A 1 111 ? -7.878 14.386 -2.085 1 82.05 111 PRO A C 1
ATOM 880 O O . PRO A 1 111 ? -8.669 14.08 -2.981 1 82.05 111 PRO A O 1
ATOM 883 N N . ARG A 1 112 ? -6.851 15.103 -2.357 1 83.22 112 ARG A N 1
ATOM 884 C CA . ARG A 1 112 ? -6.31 15.292 -3.699 1 83.22 112 ARG A CA 1
ATOM 885 C C . ARG A 1 112 ? -5.316 14.189 -4.049 1 83.22 112 ARG A C 1
ATOM 887 O O . ARG A 1 112 ? -4.318 14.001 -3.351 1 83.22 112 ARG A O 1
ATOM 894 N N . VAL A 1 113 ? -5.693 13.446 -5.05 1 79.24 113 VAL A N 1
ATOM 895 C CA . VAL A 1 113 ? -4.853 12.327 -5.464 1 79.24 113 VAL A CA 1
ATOM 896 C C . VAL A 1 113 ? -4.098 12.692 -6.741 1 79.24 113 VAL A C 1
ATOM 898 O O . VAL A 1 113 ? -4.706 13.096 -7.735 1 79.24 113 VAL A O 1
ATOM 901 N N . THR A 1 114 ? -2.805 12.68 -6.677 1 83.94 114 THR A N 1
ATOM 902 C CA . THR A 1 114 ? -1.942 12.879 -7.837 1 83.94 114 THR A CA 1
ATOM 903 C C . THR A 1 114 ? -1.208 11.59 -8.193 1 83.94 114 THR A C 1
ATOM 905 O O . THR A 1 114 ? -0.678 10.908 -7.314 1 83.94 114 THR A O 1
ATOM 908 N N . LYS A 1 115 ? -1.236 11.271 -9.511 1 79.31 115 LYS A N 1
ATOM 909 C CA . LYS A 1 115 ? -0.519 10.091 -9.986 1 79.31 115 LYS A CA 1
ATOM 910 C C . LYS A 1 115 ? 0.707 10.485 -10.805 1 79.31 115 LYS A C 1
ATOM 912 O O . LYS A 1 115 ? 0.681 11.481 -11.531 1 79.31 115 LYS A O 1
ATOM 917 N N . PHE A 1 116 ? 1.755 9.826 -10.613 1 81.71 116 PHE A N 1
ATOM 918 C CA . PHE A 1 116 ? 2.989 10.035 -11.36 1 81.71 116 PHE A CA 1
ATOM 919 C C . PHE A 1 116 ? 3.334 8.804 -12.19 1 81.71 116 PHE A C 1
ATOM 921 O O . PHE A 1 116 ? 3.057 7.675 -11.78 1 81.71 116 PHE A O 1
ATOM 928 N N . PRO A 1 117 ? 3.843 9.118 -13.389 1 80.06 117 PRO A N 1
ATOM 929 C CA . PRO A 1 117 ? 4.354 7.961 -14.128 1 80.06 117 PRO A CA 1
ATOM 930 C C . PRO A 1 117 ? 5.461 7.223 -13.378 1 80.06 117 PRO A C 1
ATOM 932 O O . PRO A 1 117 ? 6.257 7.849 -12.673 1 80.06 117 PRO A O 1
ATOM 935 N N . ILE A 1 118 ? 5.445 6.003 -13.325 1 74.93 118 ILE A N 1
ATOM 936 C CA . ILE A 1 118 ? 6.454 5.199 -12.644 1 74.93 118 ILE A CA 1
ATOM 937 C C . ILE A 1 118 ? 6.899 4.054 -13.55 1 74.93 118 ILE A C 1
ATOM 939 O O . ILE A 1 118 ? 6.095 3.505 -14.308 1 74.93 118 ILE A O 1
ATOM 943 N N . ASN A 1 119 ? 8.206 3.887 -13.576 1 72.42 119 ASN A N 1
ATOM 944 C CA . ASN A 1 119 ? 8.743 2.691 -14.217 1 72.42 119 ASN A CA 1
ATOM 945 C C . ASN A 1 119 ? 8.876 1.537 -13.227 1 72.42 119 ASN A C 1
ATOM 947 O O . ASN A 1 119 ? 9.829 1.49 -12.447 1 72.42 119 ASN A O 1
ATOM 951 N N . PHE A 1 120 ? 7.974 0.713 -13.175 1 63.6 120 PHE A N 1
ATOM 952 C CA . PHE A 1 120 ? 7.965 -0.366 -12.195 1 63.6 120 PHE A CA 1
ATOM 953 C C . PHE A 1 120 ? 9.024 -1.411 -12.528 1 63.6 120 PHE A C 1
ATOM 955 O O . PHE A 1 120 ? 9.339 -2.269 -11.701 1 63.6 120 PHE A O 1
ATOM 962 N N . HIS A 1 121 ? 9.561 -1.435 -13.903 1 60.91 121 HIS A N 1
ATOM 963 C CA . HIS A 1 121 ? 10.644 -2.314 -14.329 1 60.91 121 HIS A CA 1
ATOM 964 C C . HIS A 1 121 ? 11.869 -1.512 -14.757 1 60.91 121 HIS A C 1
ATOM 966 O O . HIS A 1 121 ? 12.144 -1.381 -15.952 1 60.91 121 HIS A O 1
ATOM 972 N N . PRO A 1 122 ? 12.469 -0.837 -13.927 1 54.67 122 PRO A N 1
ATOM 973 C CA . PRO A 1 122 ? 13.567 0.032 -14.359 1 54.67 122 PRO A CA 1
ATOM 974 C C . PRO A 1 122 ? 14.651 -0.723 -15.124 1 54.67 122 PRO A C 1
ATOM 976 O O . PRO A 1 122 ? 15.317 -0.147 -15.988 1 54.67 122 PRO A O 1
ATOM 979 N N . GLU A 1 123 ? 15.03 -1.842 -14.842 1 50.61 123 GLU A N 1
ATOM 980 C CA . GLU A 1 123 ? 16.121 -2.422 -15.619 1 50.61 123 GLU A CA 1
ATOM 981 C C . GLU A 1 123 ? 15.701 -2.661 -17.067 1 50.61 123 GLU A C 1
ATOM 983 O O . GLU A 1 123 ? 16.536 -2.635 -17.973 1 50.61 123 GLU A O 1
ATOM 988 N N . ASN A 1 124 ? 14.558 -3.263 -17.319 1 45.83 124 ASN A N 1
ATOM 989 C CA . ASN A 1 124 ? 14.369 -3.616 -18.722 1 45.83 124 ASN A CA 1
ATOM 990 C C . ASN A 1 124 ? 14.026 -2.392 -19.567 1 45.83 124 ASN A C 1
ATOM 992 O O . ASN A 1 124 ? 12.886 -2.238 -20.01 1 45.83 124 ASN A O 1
ATOM 996 N N . ASN A 1 125 ? 14.281 -1.361 -19.347 1 39.72 125 ASN A N 1
ATOM 997 C CA . ASN A 1 125 ? 14.222 -0.301 -20.347 1 39.72 125 ASN A CA 1
ATOM 998 C C . ASN A 1 125 ? 14.889 -0.725 -21.653 1 39.72 125 ASN A C 1
ATOM 1000 O O . ASN A 1 125 ? 15.198 0.116 -22.498 1 39.72 125 ASN A O 1
ATOM 1004 N N . GLU A 1 126 ? 15.669 -1.875 -21.8 1 34.71 126 GLU A N 1
ATOM 1005 C CA . GLU A 1 126 ? 16.24 -1.981 -23.139 1 34.71 126 GLU A CA 1
ATOM 1006 C C . GLU A 1 126 ? 15.147 -2.003 -24.204 1 34.71 126 GLU A C 1
ATOM 1008 O O . GLU A 1 126 ? 15.202 -1.243 -25.173 1 34.71 126 GLU A O 1
ATOM 1013 N N . ASN A 1 127 ? 14.636 -3.363 -24.678 1 35.13 127 ASN A N 1
ATOM 1014 C CA . ASN A 1 127 ? 14.359 -3.736 -26.061 1 35.13 127 ASN A CA 1
ATOM 1015 C C . ASN A 1 127 ? 12.995 -3.224 -26.516 1 35.13 127 ASN A C 1
ATOM 1017 O O . ASN A 1 127 ? 12.271 -3.923 -27.227 1 35.13 127 ASN A O 1
ATOM 1021 N N . GLU A 1 128 ? 12.089 -2.678 -25.902 1 36.02 128 GLU A N 1
ATOM 1022 C CA . GLU A 1 128 ? 11.066 -2.43 -26.913 1 36.02 128 GLU A CA 1
ATOM 1023 C C . GLU A 1 128 ? 11.604 -1.548 -28.037 1 36.02 128 GLU A C 1
ATOM 1025 O O . GLU A 1 128 ? 11.649 -0.323 -27.904 1 36.02 128 GLU A O 1
ATOM 1030 N N . GLU A 1 129 ? 12.81 -1.948 -28.668 1 31.27 129 GLU A N 1
ATOM 1031 C CA . GLU A 1 129 ? 12.99 -1.516 -30.05 1 31.27 129 GLU A CA 1
ATOM 1032 C C . GLU A 1 129 ? 11.706 -1.693 -30.855 1 31.27 129 GLU A C 1
ATOM 1034 O O . GLU A 1 129 ? 11.052 -2.734 -30.77 1 31.27 129 GLU A O 1
ATOM 1039 N N . GLN A 1 130 ? 11.126 -0.68 -31.385 1 35.13 130 GLN A N 1
ATOM 1040 C CA . GLN A 1 130 ? 10.279 -0.567 -32.569 1 35.13 130 GLN A CA 1
ATOM 1041 C C . GLN A 1 130 ? 10.728 -1.534 -33.66 1 35.13 130 GLN A C 1
ATOM 1043 O O . GLN A 1 130 ? 11.872 -1.476 -34.116 1 35.13 130 GLN A O 1
ATOM 1048 N N . GLN A 1 131 ? 10.588 -2.888 -33.578 1 32.12 131 GLN A N 1
ATOM 1049 C CA . GLN A 1 131 ? 10.751 -3.578 -34.854 1 32.12 131 GLN A CA 1
ATOM 1050 C C . GLN A 1 131 ? 10.204 -2.741 -36.006 1 32.12 131 GLN A C 1
ATOM 1052 O O . GLN A 1 131 ? 9.056 -2.293 -35.965 1 32.12 131 GLN A O 1
ATOM 1057 N N . PRO A 1 132 ? 11.042 -2.031 -36.786 1 33.88 132 PRO A N 1
ATOM 1058 C CA . PRO A 1 132 ? 10.7 -1.424 -38.075 1 33.88 132 PRO A CA 1
ATOM 1059 C C . PRO A 1 132 ? 9.972 -2.39 -39.007 1 33.88 132 PRO A C 1
ATOM 1061 O O . PRO A 1 132 ? 10.285 -3.583 -39.033 1 33.88 132 PRO A O 1
ATOM 1064 N N . GLU A 1 133 ? 8.641 -2.354 -39.202 1 34.49 133 GLU A N 1
ATOM 1065 C CA . GLU A 1 133 ? 7.934 -2.935 -40.339 1 34.49 133 GLU A CA 1
ATOM 1066 C C . GLU A 1 133 ? 8.797 -2.908 -41.597 1 34.49 133 GLU A C 1
ATOM 1068 O O . GLU A 1 133 ? 9.211 -1.839 -42.05 1 34.49 133 GLU A O 1
ATOM 1073 N N . THR A 1 134 ? 9.763 -3.776 -41.721 1 31.8 134 THR A N 1
ATOM 1074 C CA . THR A 1 134 ? 10.313 -4.03 -43.047 1 31.8 134 THR A CA 1
ATOM 1075 C C . THR A 1 134 ? 9.199 -4.13 -4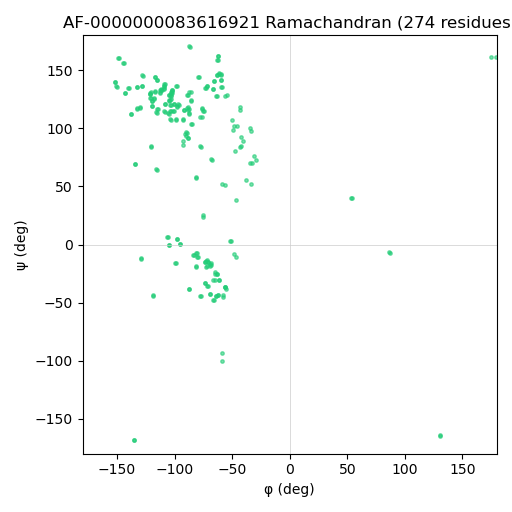4.085 1 31.8 134 THR A C 1
ATOM 1077 O O . THR A 1 134 ? 8.279 -4.938 -43.94 1 31.8 134 THR A O 1
ATOM 1080 N N . GLY A 1 135 ? 8.839 -2.978 -44.753 1 31.71 135 GLY A N 1
ATOM 1081 C CA . GLY A 1 135 ? 8.224 -2.778 -46.055 1 31.71 135 GLY A CA 1
ATOM 1082 C C . GLY A 1 135 ? 8.717 -3.757 -47.104 1 31.71 135 GLY A C 1
ATOM 1083 O O . GLY A 1 135 ? 9.845 -3.641 -47.588 1 31.71 135 GLY A O 1
ATOM 1084 N N . GLU A 1 136 ? 8.632 -5.094 -46.902 1 30.34 136 GLU A N 1
ATOM 1085 C CA . GLU A 1 136 ? 8.749 -5.93 -48.093 1 30.34 136 GLU A CA 1
ATOM 1086 C C . GLU A 1 136 ? 7.814 -5.449 -49.198 1 30.34 136 GLU A C 1
ATOM 1088 O O . GLU A 1 136 ? 6.625 -5.225 -48.959 1 30.34 136 GLU A O 1
ATOM 1093 N N . ASP A 1 137 ? 8.418 -4.793 -50.302 1 33.58 137 ASP A N 1
ATOM 1094 C CA . ASP A 1 137 ? 8.027 -4.588 -51.694 1 33.58 137 ASP A CA 1
ATOM 1095 C C . ASP A 1 137 ? 7.558 -5.895 -52.331 1 33.58 137 ASP A C 1
ATOM 1097 O O . ASP A 1 137 ? 8.272 -6.899 -52.298 1 33.58 137 ASP A O 1
ATOM 1101 N N . PRO A 1 138 ? 6.367 -6.36 -52.143 1 34.36 138 PRO A N 1
ATOM 1102 C CA . PRO A 1 138 ? 5.92 -7.37 -53.105 1 34.36 138 PRO A CA 1
ATOM 1103 C C . PRO A 1 138 ? 6.21 -6.976 -54.551 1 34.36 138 PRO A C 1
ATOM 1105 O O . PRO A 1 138 ? 5.871 -7.718 -55.477 1 34.36 138 PRO A O 1
ATOM 1108 N N . LEU A 1 139 ? 7.37 -6.308 -55.077 1 23.37 139 LEU A N 1
ATOM 1109 C CA . LEU A 1 139 ? 7.562 -6.608 -56.492 1 23.37 139 LEU A CA 1
ATOM 1110 C C . LEU A 1 139 ? 8.241 -7.961 -56.673 1 23.37 139 LEU A C 1
ATOM 1112 O O . LEU A 1 139 ? 9.088 -8.349 -55.864 1 23.37 139 LEU A O 1
ATOM 1116 N N . VAL B 1 1 ? 12.849 -13.846 -5.689 1 50.21 1 VAL B N 1
ATOM 1117 C CA . VAL B 1 1 ? 11.468 -14.134 -5.317 1 50.21 1 VAL B CA 1
ATOM 1118 C C . VAL B 1 1 ? 11.229 -15.642 -5.341 1 50.21 1 VAL B C 1
ATOM 1120 O O . VAL B 1 1 ? 11.645 -16.327 -6.278 1 50.21 1 VAL B O 1
ATOM 1123 N N . SER B 1 2 ? 11.328 -16.322 -4.248 1 52.45 2 SER B N 1
ATOM 1124 C CA . SER B 1 2 ? 11.165 -17.772 -4.264 1 52.45 2 SER B CA 1
ATOM 1125 C C . SER B 1 2 ? 9.859 -18.189 -3.596 1 52.45 2 SER B C 1
ATOM 1127 O O . SER B 1 2 ? 9.359 -17.493 -2.71 1 52.45 2 SER B O 1
ATOM 1129 N N . CYS B 1 3 ? 8.898 -18.756 -4.239 1 56.08 3 CYS B N 1
ATOM 1130 C CA . CYS B 1 3 ? 7.763 -19.414 -3.602 1 56.08 3 CYS B CA 1
ATOM 1131 C C . CYS B 1 3 ? 8.05 -20.893 -3.368 1 56.08 3 CYS B C 1
ATOM 1133 O O . CYS B 1 3 ? 8.35 -21.628 -4.31 1 56.08 3 CYS B O 1
ATOM 1135 N N . ASN B 1 4 ? 8.515 -21.225 -2.19 1 57.1 4 ASN B N 1
ATOM 1136 C CA . ASN B 1 4 ? 8.635 -22.642 -1.868 1 57.1 4 ASN B CA 1
ATOM 1137 C C . ASN B 1 4 ? 7.34 -23.195 -1.278 1 57.1 4 ASN B C 1
ATOM 1139 O O . ASN B 1 4 ? 6.336 -22.486 -1.203 1 57.1 4 ASN B O 1
ATOM 1143 N N . ASN B 1 5 ? 7.275 -24.468 -1.127 1 56.74 5 ASN B N 1
ATOM 1144 C CA . ASN B 1 5 ? 6.09 -25.154 -0.622 1 56.74 5 ASN B CA 1
ATOM 1145 C C . ASN B 1 5 ? 5.61 -24.549 0.694 1 56.74 5 ASN B C 1
ATOM 1147 O O . ASN B 1 5 ? 4.561 -24.934 1.213 1 56.74 5 ASN B O 1
ATOM 1151 N N . ILE B 1 6 ? 6.329 -23.475 1.075 1 57.46 6 ILE B N 1
ATOM 1152 C CA . ILE B 1 6 ? 5.972 -22.965 2.394 1 57.46 6 ILE B CA 1
ATOM 1153 C C . ILE B 1 6 ? 5.478 -21.525 2.274 1 57.46 6 ILE B C 1
ATOM 1155 O O . ILE B 1 6 ? 4.465 -21.158 2.874 1 57.46 6 ILE B O 1
ATOM 1159 N N . CYS B 1 7 ? 6.222 -20.752 1.471 1 63.09 7 CYS B N 1
ATOM 1160 C CA . CYS B 1 7 ? 5.816 -19.352 1.492 1 63.09 7 CYS B CA 1
ATOM 1161 C C . CYS B 1 7 ? 6.131 -18.673 0.164 1 63.09 7 CYS B C 1
ATOM 1163 O O . CYS B 1 7 ? 7.006 -19.125 -0.577 1 63.09 7 CYS B O 1
ATOM 1165 N N . CYS B 1 8 ? 5.27 -17.887 -0.398 1 67.81 8 CYS B N 1
ATOM 1166 C CA . CYS B 1 8 ? 5.518 -17 -1.529 1 67.81 8 CYS B CA 1
ATOM 1167 C C . CYS B 1 8 ? 5.934 -15.613 -1.053 1 67.81 8 CYS B C 1
ATOM 1169 O O . CYS B 1 8 ? 5.278 -15.024 -0.193 1 67.81 8 CYS B O 1
ATOM 1171 N N . HIS B 1 9 ? 7.175 -15.282 -1.396 1 65.62 9 HIS B N 1
ATOM 1172 C CA . HIS B 1 9 ? 7.708 -13.969 -1.052 1 65.62 9 HIS B CA 1
ATOM 1173 C C . HIS B 1 9 ? 7.726 -13.047 -2.266 1 65.62 9 HIS B C 1
ATOM 1175 O O . HIS B 1 9 ? 8.314 -13.382 -3.297 1 65.62 9 HIS B O 1
ATOM 1181 N N . VAL B 1 10 ? 6.827 -12.062 -2.296 1 65.06 10 VAL B N 1
ATOM 1182 C CA . VAL B 1 10 ? 6.847 -11.064 -3.36 1 65.06 10 VAL B CA 1
ATOM 1183 C C . VAL B 1 10 ? 7.544 -9.798 -2.868 1 65.06 10 VAL B C 1
ATOM 1185 O O . VAL B 1 10 ? 7.08 -9.154 -1.924 1 65.06 10 VAL B O 1
ATOM 1188 N N . ALA B 1 11 ? 8.731 -9.602 -3.377 1 59.52 11 ALA B N 1
ATOM 1189 C CA . ALA B 1 11 ? 9.519 -8.445 -2.961 1 59.52 11 ALA B CA 1
ATOM 1190 C C . ALA B 1 11 ? 8.886 -7.145 -3.45 1 59.52 11 ALA B C 1
ATOM 1192 O O . ALA B 1 11 ? 8.748 -6.93 -4.657 1 59.52 11 ALA B O 1
ATOM 1193 N N . THR B 1 12 ? 7.766 -6.734 -2.836 1 64.12 12 THR B N 1
ATOM 1194 C CA . THR B 1 12 ? 7.288 -5.419 -3.246 1 64.12 12 THR B CA 1
ATOM 1195 C C . THR B 1 12 ? 7.842 -4.332 -2.329 1 64.12 12 THR B C 1
ATOM 1197 O O . THR B 1 12 ? 7.872 -4.499 -1.107 1 64.12 12 THR B O 1
ATOM 1200 N N . ASP B 1 13 ? 8.801 -3.556 -2.89 1 71 13 ASP B N 1
ATOM 1201 C CA . ASP B 1 13 ? 9.393 -2.462 -2.126 1 71 13 ASP B CA 1
ATOM 1202 C C . ASP B 1 13 ? 8.499 -1.225 -2.154 1 71 13 ASP B C 1
ATOM 1204 O O . ASP B 1 13 ? 8.91 -0.166 -2.633 1 71 13 ASP B O 1
ATOM 1208 N N . LEU B 1 14 ? 7.284 -1.467 -1.686 1 75.8 14 LEU B N 1
ATOM 1209 C CA . LEU B 1 14 ? 6.41 -0.304 -1.578 1 75.8 14 LEU B CA 1
ATOM 1210 C C . LEU B 1 14 ? 6.622 0.414 -0.249 1 75.8 14 LEU B C 1
ATOM 1212 O O . LEU B 1 14 ? 6.697 -0.226 0.802 1 75.8 14 LEU B O 1
ATOM 1216 N N . GLU B 1 15 ? 6.776 1.667 -0.341 1 84.69 15 GLU B N 1
ATOM 1217 C CA . GLU B 1 15 ? 6.933 2.497 0.85 1 84.69 15 GLU B CA 1
ATOM 1218 C C . GLU B 1 15 ? 5.839 3.558 0.931 1 84.69 15 GLU B C 1
ATOM 1220 O O . GLU B 1 15 ? 5.615 4.3 -0.027 1 84.69 15 GLU B O 1
ATOM 1225 N N . TRP B 1 16 ? 5.169 3.578 2.028 1 83.71 16 TRP B N 1
ATOM 1226 C CA . TRP B 1 16 ? 4.203 4.635 2.31 1 83.71 16 TRP B CA 1
ATOM 1227 C C . TRP B 1 16 ? 4.774 5.643 3.303 1 83.71 16 TRP B C 1
ATOM 1229 O O . TRP B 1 16 ? 5.361 5.259 4.318 1 83.71 16 TRP B O 1
ATOM 1239 N N . LYS B 1 17 ? 4.704 6.869 2.942 1 90.75 17 LYS B N 1
ATOM 1240 C CA . LYS B 1 17 ? 5.159 7.933 3.833 1 90.75 17 LYS B CA 1
ATOM 1241 C C . LYS B 1 17 ? 4.029 8.912 4.14 1 90.75 17 LYS B C 1
ATOM 1243 O O . LYS B 1 17 ? 3.274 9.297 3.246 1 90.75 17 LYS B O 1
ATOM 1248 N N . LEU B 1 18 ? 3.862 9.178 5.369 1 90.99 18 LEU B N 1
ATOM 1249 C CA . LEU B 1 18 ? 2.979 10.251 5.814 1 90.99 18 LEU B CA 1
ATOM 1250 C C . LEU B 1 18 ? 3.78 11.494 6.186 1 90.99 18 LEU B C 1
ATOM 1252 O O . LEU B 1 18 ? 4.586 11.463 7.119 1 90.99 18 LEU B O 1
ATOM 1256 N N . ILE B 1 19 ? 3.55 12.554 5.404 1 92.89 19 ILE B N 1
ATOM 1257 C CA . ILE B 1 19 ? 4.355 13.761 5.552 1 92.89 19 ILE B CA 1
ATOM 1258 C C . ILE B 1 19 ? 3.456 14.94 5.914 1 92.89 19 ILE B C 1
ATOM 1260 O O . ILE B 1 19 ? 2.428 15.167 5.271 1 92.89 19 ILE B O 1
ATOM 1264 N N . TYR B 1 20 ? 3.735 15.594 7.022 1 93.82 20 TYR B N 1
ATOM 1265 C CA . TYR B 1 20 ? 3.099 16.859 7.374 1 93.82 20 TYR B CA 1
ATOM 1266 C C . TYR B 1 20 ? 3.838 18.034 6.745 1 93.82 20 TYR B C 1
ATOM 1268 O O . TYR B 1 20 ? 5.037 18.213 6.968 1 93.82 20 TYR B O 1
ATOM 1276 N N . VAL B 1 21 ? 3.093 18.765 6.028 1 93.7 21 VAL B N 1
ATOM 1277 C CA . VAL B 1 21 ? 3.702 19.931 5.397 1 93.7 21 VAL B CA 1
ATOM 1278 C C . VAL B 1 21 ? 3.688 21.11 6.367 1 93.7 21 VAL B C 1
ATOM 1280 O O . VAL B 1 21 ? 2.639 21.714 6.604 1 93.7 21 VAL B O 1
ATOM 1283 N N . GLY B 1 22 ? 4.832 21.39 6.938 1 88.94 22 GLY B N 1
ATOM 1284 C CA . GLY B 1 22 ? 4.922 22.434 7.946 1 88.94 22 GLY B CA 1
ATOM 1285 C C . GLY B 1 22 ? 4.829 23.833 7.366 1 88.94 22 GLY B C 1
ATOM 1286 O O . GLY B 1 22 ? 4.444 24.775 8.063 1 88.94 22 GLY B O 1
ATOM 1287 N N . SER B 1 23 ? 5.344 23.942 6.198 1 85 23 SER B N 1
ATOM 1288 C CA . SER B 1 23 ? 5.3 25.226 5.506 1 85 23 SER B CA 1
ATOM 1289 C C . SER B 1 23 ? 5.077 25.039 4.009 1 85 23 SER B C 1
ATOM 1291 O O . SER B 1 23 ? 5.73 24.206 3.378 1 85 23 SER B O 1
ATOM 1293 N N . ALA B 1 24 ? 4.143 25.736 3.447 1 80.46 24 ALA B N 1
ATOM 1294 C CA . ALA B 1 24 ? 3.856 25.622 2.019 1 80.46 24 ALA B CA 1
ATOM 1295 C C . ALA B 1 24 ? 5.039 26.098 1.181 1 80.46 24 ALA B C 1
ATOM 1297 O O . ALA B 1 24 ? 5.232 25.641 0.052 1 80.46 24 ALA B O 1
ATOM 1298 N N . GLU B 1 25 ? 5.787 26.916 1.755 1 79.5 25 GLU B N 1
ATOM 1299 C CA . GLU B 1 25 ? 6.82 27.58 0.966 1 79.5 25 GLU B CA 1
ATOM 1300 C C . GLU B 1 25 ? 8.177 26.909 1.157 1 79.5 25 GLU B C 1
ATOM 1302 O O . GLU B 1 25 ? 9.113 27.16 0.394 1 79.5 25 GLU B O 1
ATOM 1307 N N . ASP B 1 26 ? 8.271 26.104 2.196 1 85.71 26 ASP B N 1
ATOM 1308 C CA . ASP B 1 26 ? 9.576 25.558 2.555 1 85.71 26 ASP B CA 1
ATOM 1309 C C . ASP B 1 26 ? 9.47 24.081 2.929 1 85.71 26 ASP B C 1
ATOM 1311 O O . ASP B 1 26 ? 8.929 23.739 3.983 1 85.71 26 ASP B O 1
ATOM 1315 N N . GLU B 1 27 ? 10.038 23.223 2.108 1 88.01 27 GLU B N 1
ATOM 1316 C CA . GLU B 1 27 ? 9.958 21.78 2.308 1 88.01 27 GLU B CA 1
ATOM 1317 C C . GLU B 1 27 ? 10.822 21.337 3.485 1 88.01 27 GLU B C 1
ATOM 1319 O O . GLU B 1 27 ? 10.67 20.222 3.989 1 88.01 27 GLU B O 1
ATOM 1324 N N . THR B 1 28 ? 11.712 22.183 3.996 1 89.35 28 THR B N 1
ATOM 1325 C CA . THR B 1 28 ? 12.578 21.824 5.115 1 89.35 28 THR B CA 1
ATOM 1326 C C . THR B 1 28 ? 11.767 21.676 6.399 1 89.35 28 THR B C 1
ATOM 1328 O O . THR B 1 28 ? 12.232 21.068 7.366 1 89.35 28 THR B O 1
ATOM 1331 N N . TYR B 1 29 ? 10.598 22.204 6.354 1 91.59 29 TYR B N 1
ATOM 1332 C CA . TYR B 1 29 ? 9.76 22.13 7.546 1 91.59 29 TYR B CA 1
ATOM 1333 C C . TYR B 1 29 ? 8.815 20.936 7.475 1 91.59 29 TYR B C 1
ATOM 1335 O O . TYR B 1 29 ? 8.045 20.691 8.406 1 91.59 29 TYR B O 1
ATOM 1343 N N . ASP B 1 30 ? 8.979 20.214 6.342 1 94.31 30 ASP B N 1
ATOM 1344 C CA . ASP B 1 30 ? 8.174 19 6.254 1 94.31 30 ASP B CA 1
ATOM 1345 C C . ASP B 1 30 ? 8.6 17.981 7.309 1 94.31 30 ASP B C 1
ATOM 1347 O O . ASP B 1 30 ? 9.79 17.844 7.601 1 94.31 30 ASP B O 1
ATOM 1351 N N . GLN B 1 31 ? 7.61 17.361 7.842 1 93.99 31 GLN B N 1
ATOM 1352 C CA . GLN B 1 31 ? 7.887 16.339 8.846 1 93.99 31 GLN B CA 1
ATOM 1353 C C . GLN B 1 31 ? 7.401 14.968 8.383 1 93.99 31 GLN B C 1
ATOM 1355 O O . GLN B 1 31 ? 6.236 14.809 8.012 1 93.99 31 GLN B O 1
ATOM 1360 N N . LEU B 1 32 ? 8.295 14.063 8.416 1 93.5 32 LEU B N 1
ATOM 1361 C CA . LEU B 1 32 ? 7.9 12.678 8.188 1 93.5 32 LEU B CA 1
ATOM 1362 C C . LEU B 1 32 ? 7.256 12.083 9.436 1 93.5 32 LEU B C 1
ATOM 1364 O O . LEU B 1 32 ? 7.934 11.856 10.441 1 93.5 32 LEU B O 1
ATOM 1368 N N . LEU B 1 33 ? 6.002 11.879 9.343 1 90.09 33 LEU B N 1
ATOM 1369 C CA . LEU B 1 33 ? 5.288 11.402 10.522 1 90.09 33 LEU B CA 1
ATOM 1370 C C . LEU B 1 33 ? 5.327 9.88 10.602 1 90.09 33 LEU B C 1
ATOM 1372 O O . LEU B 1 33 ? 5.389 9.313 11.695 1 90.09 33 LEU B O 1
ATOM 1376 N N . GLU B 1 34 ? 5.217 9.165 9.446 1 87.49 34 GLU B N 1
ATOM 1377 C CA . GLU B 1 34 ? 5.201 7.707 9.387 1 87.49 34 GLU B CA 1
ATOM 1378 C C . GLU B 1 34 ? 5.759 7.202 8.059 1 87.49 34 GLU B C 1
ATOM 1380 O O . GLU B 1 34 ? 5.571 7.837 7.019 1 87.49 34 GLU B O 1
ATOM 1385 N N . SER B 1 35 ? 6.516 6.169 8.148 1 86.73 35 SER B N 1
ATOM 1386 C CA . SER B 1 35 ? 7.002 5.429 6.987 1 86.73 35 SER B CA 1
ATOM 1387 C C . SER B 1 35 ? 6.758 3.932 7.144 1 86.73 35 SER B C 1
ATOM 1389 O O . SER B 1 35 ? 7.192 3.327 8.126 1 86.73 35 SER B O 1
ATOM 1391 N N . VAL B 1 36 ? 5.966 3.459 6.235 1 81.16 36 VAL B N 1
ATOM 1392 C CA . VAL B 1 36 ? 5.627 2.041 6.31 1 81.16 36 VAL B CA 1
ATOM 1393 C C . VAL B 1 36 ? 6.083 1.333 5.036 1 81.16 36 VAL B C 1
ATOM 1395 O O . VAL B 1 36 ? 5.754 1.763 3.928 1 81.16 36 VAL B O 1
ATOM 1398 N N . LEU B 1 37 ? 6.937 0.406 5.213 1 77.18 37 LEU B N 1
ATOM 1399 C CA . LEU B 1 37 ? 7.349 -0.433 4.093 1 77.18 37 LEU B CA 1
ATOM 1400 C C . LEU B 1 37 ? 6.413 -1.627 3.935 1 77.18 37 LEU B C 1
ATOM 1402 O O . LEU B 1 37 ? 6.124 -2.327 4.908 1 77.18 37 LEU B O 1
ATOM 1406 N N . VAL B 1 38 ? 5.71 -1.447 2.711 1 70.23 38 VAL B N 1
ATOM 1407 C CA . VAL B 1 38 ? 4.908 -2.624 2.392 1 70.23 38 VAL B CA 1
ATOM 1408 C C . VAL B 1 38 ? 5.714 -3.576 1.511 1 70.23 38 VAL B C 1
ATOM 1410 O O . VAL B 1 38 ? 6.114 -3.217 0.401 1 70.23 38 VAL B O 1
ATOM 1413 N N . GLY B 1 39 ? 6.391 -4.324 1.856 1 67.8 39 GLY B N 1
ATOM 1414 C CA . GLY B 1 39 ? 7.186 -5.329 1.168 1 67.8 39 GLY B CA 1
ATOM 1415 C C . GLY B 1 39 ? 8.035 -6.165 2.108 1 67.8 39 GLY B C 1
ATOM 1416 O O . GLY B 1 39 ? 8.265 -5.778 3.255 1 67.8 39 GLY B O 1
ATOM 1417 N N . PRO B 1 40 ? 8.508 -7.271 1.752 1 67.94 40 PRO B N 1
ATOM 1418 C CA . PRO B 1 40 ? 8.043 -8.418 0.968 1 67.94 40 PRO B CA 1
ATOM 1419 C C . PRO B 1 40 ? 6.722 -8.987 1.482 1 67.94 40 PRO B C 1
ATOM 1421 O O . PRO B 1 40 ? 6.422 -8.881 2.674 1 67.94 40 PRO B O 1
ATOM 1424 N N . VAL B 1 41 ? 5.849 -9.105 0.565 1 71.42 41 VAL B N 1
ATOM 1425 C CA . VAL B 1 41 ? 4.615 -9.781 0.952 1 71.42 41 VAL B CA 1
ATOM 1426 C C . VAL B 1 41 ? 4.857 -11.286 1.044 1 71.42 41 VAL B C 1
ATOM 1428 O O . VAL B 1 41 ? 5.415 -11.889 0.124 1 71.42 41 VAL B O 1
ATOM 1431 N N . ASN B 1 42 ? 4.675 -11.77 2.26 1 75.63 42 ASN B N 1
ATOM 1432 C CA . ASN B 1 42 ? 4.806 -13.206 2.48 1 75.63 42 ASN B CA 1
ATOM 1433 C C . ASN B 1 42 ? 3.442 -13.884 2.587 1 75.63 42 ASN B C 1
ATOM 1435 O O . ASN B 1 42 ? 2.506 -13.317 3.152 1 75.63 42 ASN B O 1
ATOM 1439 N N . ALA B 1 43 ? 3.322 -14.919 1.901 1 82.7 43 ALA B N 1
ATOM 1440 C CA . ALA B 1 43 ? 2.071 -15.672 1.948 1 82.7 43 ALA B CA 1
ATOM 1441 C C . ALA B 1 43 ? 2.33 -17.173 1.854 1 82.7 43 ALA B C 1
ATOM 1443 O O . ALA B 1 43 ? 3.413 -17.597 1.443 1 82.7 43 ALA B O 1
ATOM 1444 N N . ASP B 1 44 ? 1.359 -17.934 2.379 1 85.04 44 ASP B N 1
ATOM 1445 C CA . ASP B 1 44 ? 1.431 -19.374 2.155 1 85.04 44 ASP B CA 1
ATOM 1446 C C . ASP B 1 44 ? 1.355 -19.703 0.666 1 85.04 44 ASP B C 1
ATOM 1448 O O . ASP B 1 44 ? 0.754 -18.957 -0.11 1 85.04 44 ASP B O 1
ATOM 1452 N N . PRO B 1 45 ? 2.056 -20.761 0.337 1 85.93 45 PRO B N 1
ATOM 1453 C CA . PRO B 1 45 ? 1.944 -21.165 -1.066 1 85.93 45 PRO B CA 1
ATOM 1454 C C . PRO B 1 45 ? 0.523 -21.569 -1.453 1 85.93 45 PRO B C 1
ATOM 1456 O O . PRO B 1 45 ? -0.312 -21.814 -0.578 1 85.93 45 PRO B O 1
ATOM 1459 N N . PRO B 1 46 ? 0.292 -21.515 -2.7 1 89.74 46 PRO B N 1
ATOM 1460 C CA . PRO B 1 46 ? -1.03 -21.972 -3.137 1 89.74 46 PRO B CA 1
ATOM 1461 C C . PRO B 1 46 ? -1.299 -23.43 -2.774 1 89.74 46 PRO B C 1
ATOM 1463 O O . PRO B 1 46 ? -0.363 -24.227 -2.669 1 89.74 46 PRO B O 1
ATOM 1466 N N . ASP B 1 47 ? -2.493 -23.689 -2.485 1 89.43 47 ASP B N 1
ATOM 1467 C CA . ASP B 1 47 ? -2.928 -25.055 -2.214 1 89.43 47 ASP B CA 1
ATOM 1468 C C . ASP B 1 47 ? -3.026 -25.867 -3.504 1 89.43 47 ASP B C 1
ATOM 1470 O O . ASP B 1 47 ? -3.881 -25.597 -4.35 1 89.43 47 ASP B O 1
ATOM 1474 N N . PRO B 1 48 ? -2.201 -26.848 -3.614 1 89 48 PRO B N 1
ATOM 1475 C CA . PRO B 1 48 ? -2.205 -27.637 -4.849 1 89 48 PRO B CA 1
ATOM 1476 C C . PRO B 1 48 ? -3.529 -28.361 -5.083 1 89 48 PRO B C 1
ATOM 1478 O O . PRO B 1 48 ? -3.88 -28.66 -6.227 1 89 48 PRO B O 1
ATOM 1481 N N . SER B 1 49 ? -4.228 -28.617 -4.089 1 88.7 49 SER B N 1
ATOM 1482 C CA . SER B 1 49 ? -5.488 -29.34 -4.234 1 88.7 49 SER B CA 1
ATOM 1483 C C . SER B 1 49 ? -6.537 -28.488 -4.94 1 88.7 49 SER B C 1
ATOM 1485 O O . SER B 1 49 ? -7.542 -29.01 -5.428 1 88.7 49 SER B O 1
ATOM 1487 N N . LYS B 1 50 ? -6.311 -27.23 -4.963 1 91.51 50 LYS B N 1
ATOM 1488 C CA . LYS B 1 50 ? -7.258 -26.318 -5.599 1 91.51 50 LYS B CA 1
ATOM 1489 C C . LYS B 1 50 ? -6.814 -25.965 -7.015 1 91.51 50 LYS B C 1
ATOM 1491 O O . LYS B 1 50 ? -7.424 -25.117 -7.669 1 91.51 50 LYS B O 1
ATOM 1496 N N . ILE B 1 51 ? -5.817 -26.563 -7.393 1 91.29 51 ILE B N 1
ATOM 1497 C CA . ILE B 1 51 ? -5.291 -26.351 -8.738 1 91.29 51 ILE B CA 1
ATOM 1498 C C . ILE B 1 51 ? -5.532 -27.595 -9.589 1 91.29 51 ILE B C 1
ATOM 1500 O O . ILE B 1 51 ? -5.355 -28.721 -9.117 1 91.29 51 ILE B O 1
ATOM 1504 N N . ARG B 1 52 ? -5.963 -27.395 -10.78 1 90.48 52 ARG B N 1
ATOM 1505 C CA . ARG B 1 52 ? -6.11 -28.526 -11.69 1 90.48 52 ARG B CA 1
ATOM 1506 C C . ARG B 1 52 ? -4.777 -29.236 -11.902 1 90.48 52 ARG B C 1
ATOM 1508 O O . ARG B 1 52 ? -3.733 -28.588 -12.009 1 90.48 52 ARG B O 1
ATOM 1515 N N . GLU B 1 53 ? -4.838 -30.529 -11.976 1 88.18 53 GLU B N 1
ATOM 1516 C CA . GLU B 1 53 ? -3.616 -31.319 -12.099 1 88.18 53 GLU B CA 1
ATOM 1517 C C . GLU B 1 53 ? -2.794 -30.88 -13.308 1 88.18 53 GLU B C 1
ATOM 1519 O O . GLU B 1 53 ? -1.564 -30.829 -13.243 1 88.18 53 GLU B O 1
ATOM 1524 N N . GLU B 1 54 ? -3.478 -30.519 -14.383 1 87.98 54 GLU B N 1
ATOM 1525 C CA . GLU B 1 54 ? -2.789 -30.14 -15.612 1 87.98 54 GLU B CA 1
ATOM 1526 C C . GLU B 1 54 ? -2.14 -28.765 -15.481 1 87.98 54 GLU B C 1
ATOM 1528 O O . GLU B 1 54 ? -1.274 -28.403 -16.279 1 87.98 54 GLU B O 1
ATOM 1533 N N . ASP B 1 55 ? -2.599 -28.075 -14.415 1 90.61 55 ASP B N 1
ATOM 1534 C CA . ASP B 1 55 ? -2.128 -26.7 -14.275 1 90.61 55 ASP B CA 1
ATOM 1535 C C . ASP B 1 55 ? -1.085 -26.588 -13.165 1 90.61 55 ASP B C 1
ATOM 1537 O O . ASP B 1 55 ? -0.551 -25.505 -12.916 1 90.61 55 ASP B O 1
ATOM 1541 N N . ILE B 1 56 ? -0.804 -27.685 -12.545 1 90.29 56 ILE B N 1
ATOM 1542 C CA . ILE B 1 56 ? 0.124 -27.655 -11.42 1 90.29 56 ILE B CA 1
ATOM 1543 C C . ILE B 1 56 ? 1.534 -27.353 -11.922 1 90.29 56 ILE B C 1
ATOM 1545 O O . ILE B 1 56 ? 2.253 -26.548 -11.326 1 90.29 56 ILE B O 1
ATOM 1549 N N . ILE B 1 57 ? 1.851 -28.017 -13.035 1 90.45 57 ILE B N 1
ATOM 1550 C CA . ILE B 1 57 ? 3.148 -27.781 -13.66 1 90.45 57 ILE B CA 1
ATOM 1551 C C . ILE B 1 57 ? 2.991 -26.799 -14.82 1 90.45 57 ILE B C 1
ATOM 1553 O O . ILE B 1 57 ? 2.034 -26.889 -15.592 1 90.45 57 ILE B O 1
ATOM 1557 N N . GLY B 1 58 ? 3.844 -25.877 -14.953 1 91.81 58 GLY B N 1
ATOM 1558 C CA . GLY B 1 58 ? 3.781 -24.89 -16.019 1 91.81 58 GLY B CA 1
ATOM 1559 C C . GLY B 1 58 ? 3.914 -23.464 -15.518 1 91.81 58 GLY B C 1
ATOM 1560 O O . GLY B 1 58 ? 4.452 -23.228 -14.435 1 91.81 58 GLY B O 1
ATOM 1561 N N . VAL B 1 59 ? 3.55 -22.563 -16.383 1 92.19 59 VAL B N 1
ATOM 1562 C CA . VAL B 1 59 ? 3.678 -21.144 -16.07 1 92.19 59 VAL B CA 1
ATOM 1563 C C . VAL B 1 59 ? 2.313 -20.573 -15.692 1 92.19 59 VAL B C 1
ATOM 1565 O O . VAL B 1 59 ? 1.301 -20.902 -16.316 1 92.19 59 VAL B O 1
ATOM 1568 N N . THR B 1 60 ? 2.293 -19.898 -14.623 1 92.89 60 THR B N 1
ATOM 1569 C CA . THR B 1 60 ? 1.098 -19.163 -14.221 1 92.89 60 THR B CA 1
ATOM 1570 C C . THR B 1 60 ? 1.462 -17.763 -13.734 1 92.89 60 THR B C 1
ATOM 1572 O O . THR B 1 60 ? 2.565 -17.277 -13.994 1 92.89 60 THR B O 1
ATOM 1575 N N . VAL B 1 61 ? 0.451 -17.116 -13.121 1 91.92 61 VAL B N 1
ATOM 1576 C CA . VAL B 1 61 ? 0.679 -15.728 -12.732 1 91.92 61 VAL B CA 1
ATOM 1577 C C . VAL B 1 61 ? 0.32 -15.537 -11.261 1 91.92 61 VAL B C 1
ATOM 1579 O O . VAL B 1 61 ? -0.649 -16.122 -10.771 1 91.92 61 VAL B O 1
ATOM 1582 N N . LEU B 1 62 ? 1.183 -14.827 -10.627 1 91.03 62 LEU B N 1
ATOM 1583 C CA . LEU B 1 62 ? 0.892 -14.275 -9.309 1 91.03 62 LEU B CA 1
ATOM 1584 C C . LEU B 1 62 ? 0.513 -12.801 -9.407 1 91.03 62 LEU B C 1
ATOM 1586 O O . LEU B 1 62 ? 1.288 -11.989 -9.918 1 91.03 62 LEU B O 1
ATOM 1590 N N . LEU B 1 63 ? -0.688 -12.514 -8.944 1 90.88 63 LEU B N 1
ATOM 1591 C CA . LEU B 1 63 ? -1.193 -11.152 -9.076 1 90.88 63 LEU B CA 1
ATOM 1592 C C . LEU B 1 63 ? -1.152 -10.425 -7.736 1 90.88 63 LEU B C 1
ATOM 1594 O O . LEU B 1 63 ? -1.66 -10.933 -6.734 1 90.88 63 LEU B O 1
ATOM 1598 N N . LEU B 1 64 ? -0.52 -9.336 -7.708 1 87.36 64 LEU B N 1
ATOM 1599 C CA . LEU B 1 64 ? -0.592 -8.391 -6.599 1 87.36 64 LEU B CA 1
ATOM 1600 C C . LEU B 1 64 ? -1.472 -7.199 -6.958 1 87.36 64 LEU B C 1
ATOM 1602 O O . LEU B 1 64 ? -1.149 -6.436 -7.871 1 87.36 64 LEU B O 1
ATOM 1606 N N . THR B 1 65 ? -2.554 -7.092 -6.255 1 89.89 65 THR B N 1
ATOM 1607 C CA . THR B 1 65 ? -3.478 -6.008 -6.571 1 89.89 65 THR B CA 1
ATOM 1608 C C . THR B 1 65 ? -3.602 -5.043 -5.395 1 89.89 65 THR B C 1
ATOM 1610 O O . THR B 1 65 ? -3.531 -5.456 -4.236 1 89.89 65 THR B O 1
ATOM 1613 N N . CYS B 1 66 ? -3.735 -3.815 -5.698 1 84.23 66 CYS B N 1
ATOM 1614 C CA . CYS B 1 66 ? -4.002 -2.79 -4.695 1 84.23 66 CYS B CA 1
ATOM 1615 C C . CYS B 1 66 ? -5.356 -2.133 -4.934 1 84.23 66 CYS B C 1
ATOM 1617 O O . CYS B 1 66 ? -5.686 -1.774 -6.065 1 84.23 66 CYS B O 1
ATOM 1619 N N . SER B 1 67 ? -6.076 -2.044 -3.93 1 86.33 67 SER B N 1
ATOM 1620 C CA . SER B 1 67 ? -7.395 -1.428 -4.035 1 86.33 67 SER B CA 1
ATOM 1621 C C . SER B 1 67 ? -7.586 -0.347 -2.977 1 86.33 67 SER B C 1
ATOM 1623 O O . SER B 1 67 ? -7.022 -0.433 -1.884 1 86.33 67 SER B O 1
ATOM 1625 N N . TYR B 1 68 ? -8.29 0.642 -3.359 1 76.4 68 TYR B N 1
ATOM 1626 C CA . TYR B 1 68 ? -8.78 1.672 -2.45 1 76.4 68 TYR B CA 1
ATOM 1627 C C . TYR B 1 68 ? -10.302 1.652 -2.372 1 76.4 68 TYR B C 1
ATOM 1629 O O . TYR B 1 68 ? -10.984 1.871 -3.376 1 76.4 68 TYR B O 1
ATOM 1637 N N . LEU B 1 69 ? -10.789 1.38 -1.244 1 77.95 69 LEU B N 1
ATOM 1638 C CA . LEU B 1 69 ? -12.224 1.241 -1.023 1 77.95 69 LEU B CA 1
ATOM 1639 C C . LEU B 1 69 ? -12.83 0.237 -1.998 1 77.95 69 LEU B C 1
ATOM 1641 O O . LEU B 1 69 ? -13.852 0.516 -2.628 1 77.95 69 LEU B O 1
ATOM 1645 N N . GLY B 1 70 ? -12.055 -0.832 -2.203 1 82.02 70 GLY B N 1
ATOM 1646 C CA . GLY B 1 70 ? -12.548 -1.941 -3.005 1 82.02 70 GLY B CA 1
ATOM 1647 C C . GLY B 1 70 ? -12.297 -1.762 -4.49 1 82.02 70 GLY B C 1
ATOM 1648 O O . GLY B 1 70 ? -12.556 -2.669 -5.283 1 82.02 70 GLY B O 1
ATOM 1649 N N . GLN B 1 71 ? -11.8 -0.573 -4.886 1 83.26 71 GLN B N 1
ATOM 1650 C CA . GLN B 1 71 ? -11.526 -0.328 -6.298 1 83.26 71 GLN B CA 1
ATOM 1651 C C . GLN B 1 71 ? -10.05 -0.548 -6.618 1 83.26 71 GLN B C 1
ATOM 1653 O O . GLN B 1 71 ? -9.188 0.193 -6.138 1 83.26 71 GLN B O 1
ATOM 1658 N N . GLU B 1 72 ? -9.889 -1.516 -7.5 1 86.91 72 GLU B N 1
ATOM 1659 C CA . GLU B 1 72 ? -8.511 -1.796 -7.893 1 86.91 72 GLU B CA 1
ATOM 1660 C C . GLU B 1 72 ? -7.962 -0.698 -8.8 1 86.91 72 GLU B C 1
ATOM 1662 O O . GLU B 1 72 ? -8.64 -0.257 -9.73 1 86.91 72 GLU B O 1
ATOM 1667 N N . PHE B 1 73 ? -6.716 -0.27 -8.482 1 79.07 73 PHE B N 1
ATOM 1668 C CA . PHE B 1 73 ? -6.144 0.759 -9.343 1 79.07 73 PHE B CA 1
ATOM 1669 C C . PHE B 1 73 ? -4.75 0.358 -9.812 1 79.07 73 PHE B C 1
ATOM 1671 O O . PHE B 1 73 ? -4.181 0.997 -10.699 1 79.07 73 PHE B O 1
ATOM 1678 N N . ILE B 1 74 ? -4.228 -0.666 -9.195 1 80.73 74 ILE B N 1
ATOM 1679 C CA . ILE B 1 74 ? -2.937 -1.189 -9.628 1 80.73 74 ILE B CA 1
ATOM 1680 C C . ILE B 1 74 ? -2.958 -2.715 -9.586 1 80.73 74 ILE B C 1
ATOM 1682 O O . ILE B 1 74 ? -3.516 -3.309 -8.66 1 80.73 74 ILE B O 1
ATOM 1686 N N . ARG B 1 75 ? -2.463 -3.33 -10.621 1 88 75 ARG B N 1
ATOM 1687 C CA . ARG B 1 75 ? -2.311 -4.779 -10.711 1 88 75 ARG B CA 1
ATOM 1688 C C . ARG B 1 75 ? -0.923 -5.153 -11.221 1 88 75 ARG B C 1
ATOM 1690 O O . ARG B 1 75 ? -0.495 -4.679 -12.275 1 88 75 ARG B O 1
ATOM 1697 N N . VAL B 1 76 ? -0.223 -5.848 -10.333 1 84.27 76 VAL B N 1
ATOM 1698 C CA . VAL B 1 76 ? 1.108 -6.297 -10.726 1 84.27 76 VAL B CA 1
ATOM 1699 C C . VAL B 1 76 ? 1.102 -7.809 -10.94 1 84.27 76 VAL B C 1
ATOM 1701 O O . VAL B 1 76 ? 0.737 -8.568 -10.038 1 84.27 76 VAL B O 1
ATOM 1704 N N . GLY B 1 77 ? 1.432 -8.211 -12.088 1 88.03 77 GLY B N 1
ATOM 1705 C CA . GLY B 1 77 ? 1.503 -9.626 -12.415 1 88.03 77 GLY B CA 1
ATOM 1706 C C . GLY B 1 77 ? 2.925 -10.149 -12.495 1 88.03 77 GLY B C 1
ATOM 1707 O O . GLY B 1 77 ? 3.782 -9.537 -13.136 1 88.03 77 GLY B O 1
ATOM 1708 N N . TYR B 1 78 ? 3.148 -11.224 -11.782 1 87.04 78 TYR B N 1
ATOM 1709 C CA . TYR B 1 78 ? 4.43 -11.919 -11.828 1 87.04 78 TYR B CA 1
ATOM 1710 C C . TYR B 1 78 ? 4.281 -13.295 -12.465 1 87.04 78 TYR B C 1
ATOM 1712 O O . TYR B 1 78 ? 3.398 -14.069 -12.088 1 87.04 78 TYR B O 1
ATOM 1720 N N . TYR B 1 79 ? 5.169 -13.532 -13.409 1 89.92 79 TYR B N 1
ATOM 1721 C CA . TYR B 1 79 ? 5.174 -14.891 -13.938 1 89.92 79 TYR B CA 1
ATOM 1722 C C . TYR B 1 79 ? 5.742 -15.871 -12.919 1 89.92 79 TYR B C 1
ATOM 1724 O O . TYR B 1 79 ? 6.73 -15.571 -12.243 1 89.92 79 TYR B O 1
ATOM 1732 N N . VAL B 1 80 ? 5.011 -16.966 -12.857 1 90.01 80 VAL B N 1
ATOM 1733 C CA . VAL B 1 80 ? 5.48 -18.024 -11.969 1 90.01 80 VAL B CA 1
ATOM 1734 C C . VAL B 1 80 ? 5.706 -19.306 -12.766 1 90.01 80 VAL B C 1
ATOM 1736 O O . VAL B 1 80 ? 4.831 -19.737 -13.521 1 90.01 80 VAL B O 1
ATOM 1739 N N . ASN B 1 81 ? 6.869 -19.799 -12.541 1 91.13 81 ASN B N 1
ATOM 1740 C CA . ASN B 1 81 ? 7.188 -21.081 -13.16 1 91.13 81 ASN B CA 1
ATOM 1741 C C . ASN B 1 81 ? 7.154 -22.218 -12.143 1 91.13 81 ASN B C 1
ATOM 1743 O O . ASN B 1 81 ? 7.943 -22.234 -11.197 1 91.13 81 ASN B O 1
ATOM 1747 N N . ASN B 1 82 ? 6.169 -23.071 -12.355 1 91.16 82 ASN B N 1
ATOM 1748 C CA . ASN B 1 82 ? 6.089 -24.277 -11.538 1 91.16 82 ASN B CA 1
ATOM 1749 C C . ASN B 1 82 ? 6.722 -25.474 -12.242 1 91.16 82 ASN B C 1
ATOM 1751 O O . ASN B 1 82 ? 6.301 -25.85 -13.337 1 91.16 82 ASN B O 1
ATOM 1755 N N . ASP B 1 83 ? 7.777 -26.027 -11.537 1 91.38 83 ASP B N 1
ATOM 1756 C CA . ASP B 1 83 ? 8.47 -27.176 -12.112 1 91.38 83 ASP B CA 1
ATOM 1757 C C . ASP B 1 83 ? 9 -28.101 -11.019 1 91.38 83 ASP B C 1
ATOM 1759 O O . ASP B 1 83 ? 9.002 -27.74 -9.841 1 91.38 83 ASP B O 1
ATOM 1763 N N . TYR B 1 84 ? 9.267 -29.343 -11.449 1 91.09 84 TYR B N 1
ATOM 1764 C CA . TYR B 1 84 ? 9.843 -30.268 -10.479 1 91.09 84 TYR B CA 1
ATOM 1765 C C . TYR B 1 84 ? 11.212 -29.787 -10.013 1 91.09 84 TYR B C 1
ATOM 1767 O O . TYR B 1 84 ? 11.951 -29.164 -10.779 1 91.09 84 TYR B O 1
ATOM 1775 N N . ASP B 1 85 ? 11.503 -30.05 -8.803 1 88.27 85 ASP B N 1
ATOM 1776 C CA . ASP B 1 85 ? 12.776 -29.627 -8.226 1 88.27 85 ASP B CA 1
ATOM 1777 C C . ASP B 1 85 ? 13.901 -30.58 -8.622 1 88.27 85 ASP B C 1
ATOM 1779 O O . ASP B 1 85 ? 15.075 -30.303 -8.365 1 88.27 85 ASP B O 1
ATOM 1783 N N . ASP B 1 86 ? 13.499 -31.741 -9.221 1 89.11 86 ASP B N 1
ATOM 1784 C CA . ASP B 1 86 ? 14.44 -32.792 -9.596 1 89.11 86 ASP B CA 1
ATOM 1785 C C . ASP B 1 86 ? 14.54 -32.924 -11.114 1 89.11 86 ASP B C 1
ATOM 1787 O O . ASP B 1 86 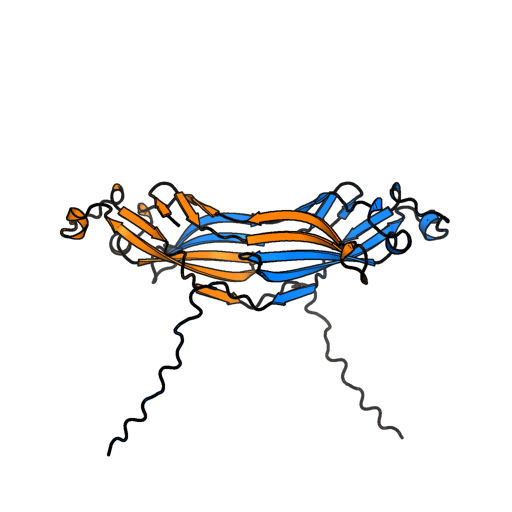? 13.522 -32.955 -11.808 1 89.11 86 ASP B O 1
ATOM 1791 N N . GLU B 1 87 ? 15.722 -33.002 -11.587 1 90.82 87 GLU B N 1
ATOM 1792 C CA . GLU B 1 87 ? 15.956 -33.071 -13.026 1 90.82 87 GLU B CA 1
ATOM 1793 C C . GLU B 1 87 ? 15.33 -34.327 -13.626 1 90.82 87 GLU B C 1
ATOM 1795 O O . GLU B 1 87 ? 14.772 -34.284 -14.725 1 90.82 87 GLU B O 1
ATOM 1800 N N . GLN B 1 88 ? 15.478 -35.401 -12.995 1 92.12 88 GLN B N 1
ATOM 1801 C CA . GLN B 1 88 ? 14.922 -36.655 -13.492 1 92.12 8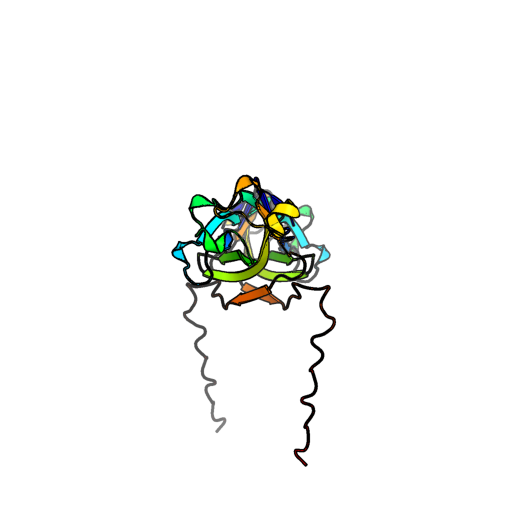8 GLN B CA 1
ATOM 1802 C C . GLN B 1 88 ? 13.41 -36.556 -13.669 1 92.12 88 GLN B C 1
ATOM 1804 O O . GLN B 1 88 ? 12.864 -37.03 -14.667 1 92.12 88 GLN B O 1
ATOM 1809 N N . LEU B 1 89 ? 12.805 -35.978 -12.699 1 92.11 89 LEU B N 1
ATOM 1810 C CA . LEU B 1 89 ? 11.356 -35.822 -12.758 1 92.11 89 LEU B CA 1
ATOM 1811 C C . LEU B 1 89 ? 10.958 -34.873 -13.884 1 92.11 89 LEU B C 1
ATOM 1813 O O . LEU B 1 89 ? 9.892 -35.029 -14.484 1 92.11 89 LEU B O 1
ATOM 1817 N N . ARG B 1 90 ? 11.785 -33.928 -14.207 1 89.75 90 ARG B N 1
ATOM 1818 C CA . ARG B 1 90 ? 11.507 -32.994 -15.294 1 89.75 90 ARG B CA 1
ATOM 1819 C C . ARG B 1 90 ? 11.613 -33.684 -16.65 1 89.75 90 ARG B C 1
ATOM 1821 O O . ARG B 1 90 ? 10.852 -33.375 -17.57 1 89.75 90 ARG B O 1
ATOM 1828 N N . GLU B 1 91 ? 12.563 -34.592 -16.706 1 91.54 91 GLU B N 1
ATOM 1829 C CA . GLU B 1 91 ? 12.784 -35.313 -17.956 1 91.54 91 GLU B CA 1
ATOM 1830 C C . GLU B 1 91 ? 11.731 -36.397 -18.162 1 91.54 91 GLU B C 1
ATOM 1832 O O . GLU B 1 91 ? 11.264 -36.611 -19.283 1 91.54 91 GLU B O 1
ATOM 1837 N N . GLU B 1 92 ? 11.533 -37.068 -17.072 1 91.17 92 GLU B N 1
ATOM 1838 C CA . GLU B 1 92 ? 10.504 -38.104 -17.096 1 91.17 92 GLU B CA 1
ATOM 1839 C C . GLU B 1 92 ? 9.415 -37.824 -16.065 1 91.17 92 GLU B C 1
ATOM 1841 O O . GLU B 1 92 ? 9.409 -38.416 -14.984 1 91.17 92 GLU B O 1
ATOM 1846 N N . PRO B 1 93 ? 8.508 -37.02 -16.491 1 87.19 93 PRO B N 1
ATOM 1847 C CA . PRO B 1 93 ? 7.458 -36.663 -15.533 1 87.19 93 PRO B CA 1
ATOM 1848 C C . PRO B 1 93 ? 6.57 -37.849 -15.162 1 87.19 93 PRO B C 1
ATOM 1850 O O . PRO B 1 93 ? 6.24 -38.67 -16.022 1 87.19 93 PRO B O 1
ATOM 1853 N N . PRO B 1 94 ? 6.346 -37.975 -13.917 1 90.68 94 PRO B N 1
ATOM 1854 C CA . PRO B 1 94 ? 5.436 -39.038 -13.484 1 90.68 94 PRO B CA 1
ATOM 1855 C C . PRO B 1 94 ? 4.02 -38.859 -14.024 1 90.68 94 PRO B C 1
ATOM 1857 O O . PRO B 1 94 ? 3.658 -37.767 -14.47 1 90.68 94 PRO B O 1
ATOM 1860 N N . THR B 1 95 ? 3.254 -39.962 -13.991 1 88.42 95 THR B N 1
ATOM 1861 C CA . THR B 1 95 ? 1.873 -39.926 -14.46 1 88.42 95 THR B CA 1
ATOM 1862 C C . THR B 1 95 ? 1.03 -38.998 -13.59 1 88.42 95 THR B C 1
ATOM 1864 O O . THR B 1 95 ? 0.219 -38.224 -14.103 1 88.42 95 THR B O 1
ATOM 1867 N N . LYS B 1 96 ? 1.262 -39.179 -12.288 1 90.18 96 LYS B N 1
ATOM 1868 C CA . LYS B 1 96 ? 0.606 -38.279 -11.344 1 90.18 96 LYS B CA 1
ATOM 1869 C C . LYS B 1 96 ? 1.577 -37.221 -10.828 1 90.18 96 LYS B C 1
ATOM 1871 O O . LYS B 1 96 ? 2.715 -37.534 -10.474 1 90.18 96 LYS B O 1
ATOM 1876 N N . VAL B 1 97 ? 1.122 -36.008 -10.867 1 90.77 97 VAL B N 1
ATOM 1877 C CA . VAL B 1 97 ? 1.985 -34.905 -10.459 1 90.77 97 VAL B CA 1
ATOM 1878 C C . VAL B 1 97 ? 2.338 -35.044 -8.979 1 90.77 97 VAL B C 1
ATOM 1880 O O . VAL B 1 97 ? 1.458 -35.266 -8.144 1 90.77 97 VAL B O 1
ATOM 1883 N N . LEU B 1 98 ? 3.583 -35.011 -8.606 1 89.34 98 LEU B N 1
ATOM 1884 C CA . LEU B 1 98 ? 4.077 -35.001 -7.233 1 89.34 98 LEU B CA 1
ATOM 1885 C C . LEU B 1 98 ? 4.188 -33.575 -6.705 1 89.34 98 LEU B C 1
ATOM 1887 O O . LEU B 1 98 ? 5.229 -32.932 -6.856 1 89.34 98 LEU B O 1
ATOM 1891 N N . THR B 1 99 ? 3.171 -33.152 -6.103 1 88.14 99 THR B N 1
ATOM 1892 C CA . THR B 1 99 ? 3.054 -31.756 -5.699 1 88.14 99 THR B CA 1
ATOM 1893 C C . THR B 1 99 ? 4.165 -31.381 -4.721 1 88.14 99 THR B C 1
ATOM 1895 O O . THR B 1 99 ? 4.62 -30.236 -4.701 1 88.14 99 THR B O 1
ATOM 1898 N N . ASP B 1 100 ? 4.615 -32.336 -3.937 1 86.47 100 ASP B N 1
ATOM 1899 C CA . ASP B 1 100 ? 5.644 -32.078 -2.936 1 86.47 100 ASP B CA 1
ATOM 1900 C C . ASP B 1 100 ? 7.001 -31.835 -3.593 1 86.47 100 ASP B C 1
ATOM 1902 O O . ASP B 1 100 ? 7.927 -31.334 -2.951 1 86.47 100 ASP B O 1
ATOM 1906 N N . ARG B 1 101 ? 7.102 -32.204 -4.876 1 88.77 101 ARG B N 1
ATOM 1907 C CA . ARG B 1 101 ? 8.368 -32.055 -5.587 1 88.77 101 ARG B CA 1
ATOM 1908 C C . ARG B 1 101 ? 8.308 -30.894 -6.574 1 88.77 101 ARG B C 1
ATOM 1910 O O . ARG B 1 101 ? 9.2 -30.736 -7.409 1 88.77 101 ARG B O 1
ATOM 1917 N N . VAL B 1 102 ? 7.262 -30.201 -6.518 1 88.34 102 VAL B N 1
ATOM 1918 C CA . VAL B 1 102 ? 7.093 -29.068 -7.421 1 88.34 102 VAL B CA 1
ATOM 1919 C C . VAL B 1 102 ? 7.683 -27.81 -6.788 1 88.34 102 VAL B C 1
ATOM 1921 O O . VAL B 1 102 ? 7.409 -27.506 -5.624 1 88.34 102 VAL B O 1
ATOM 1924 N N . GLN B 1 103 ? 8.518 -27.12 -7.505 1 87.19 103 GLN B N 1
ATOM 1925 C CA . GLN B 1 103 ? 9.126 -25.863 -7.082 1 87.19 103 GLN B CA 1
ATOM 1926 C C . GLN B 1 103 ? 8.558 -24.685 -7.868 1 87.19 103 GLN B C 1
ATOM 1928 O O . GLN B 1 103 ? 8.344 -24.785 -9.078 1 87.19 103 GLN B O 1
ATOM 1933 N N . ARG B 1 104 ? 8.248 -23.679 -7.2 1 87.14 104 ARG B N 1
ATOM 1934 C CA . ARG B 1 104 ? 7.696 -22.466 -7.795 1 87.14 104 ARG B CA 1
ATOM 1935 C C . ARG B 1 104 ? 8.751 -21.368 -7.877 1 87.14 104 ARG B C 1
ATOM 1937 O O . ARG B 1 104 ? 9.362 -21.01 -6.868 1 87.14 104 ARG B O 1
ATOM 1944 N N . ASN B 1 105 ? 8.973 -20.854 -9.017 1 85.04 105 ASN B N 1
ATOM 1945 C CA . ASN B 1 105 ? 9.911 -19.762 -9.255 1 85.04 105 ASN B CA 1
ATOM 1946 C C . ASN B 1 105 ? 9.196 -18.503 -9.738 1 85.04 105 ASN B C 1
ATOM 1948 O O . ASN B 1 105 ? 8.576 -18.507 -10.803 1 85.04 105 ASN B O 1
ATOM 1952 N N . ILE B 1 106 ? 9.205 -17.529 -8.978 1 84.49 106 ILE B N 1
ATOM 1953 C CA . ILE B 1 106 ? 8.562 -16.271 -9.341 1 84.49 106 ILE B CA 1
ATOM 1954 C C . ILE B 1 106 ? 9.547 -15.39 -10.106 1 84.49 106 ILE B C 1
ATOM 1956 O O . ILE B 1 106 ? 10.637 -15.093 -9.612 1 84.49 106 ILE B O 1
ATOM 1960 N N . LEU B 1 107 ? 9.277 -15.071 -11.285 1 80.79 107 LEU B N 1
ATOM 1961 C CA . LEU B 1 107 ? 10.088 -14.149 -12.073 1 80.79 107 LEU B CA 1
ATOM 1962 C C . LEU B 1 107 ? 9.812 -12.704 -11.673 1 80.79 107 LEU B C 1
ATOM 1964 O O . LEU B 1 107 ? 8.998 -12.025 -12.303 1 80.79 107 LEU B O 1
ATOM 1968 N N . SER B 1 108 ? 10.474 -12.285 -10.664 1 75.75 108 SER B N 1
ATOM 1969 C CA . SER B 1 108 ? 10.183 -11.006 -10.025 1 75.75 108 SER B CA 1
ATOM 1970 C C . SER B 1 108 ? 10.863 -9.855 -10.757 1 75.75 108 SER B C 1
ATOM 1972 O O . SER B 1 108 ? 10.523 -8.689 -10.543 1 75.75 108 SER B O 1
ATOM 1974 N N . ASP B 1 109 ? 11.697 -10.23 -11.664 1 72.88 109 ASP B N 1
ATOM 1975 C CA . ASP B 1 109 ? 12.501 -9.198 -12.311 1 72.88 109 ASP B CA 1
ATOM 1976 C C . ASP B 1 109 ? 11.71 -8.498 -13.415 1 72.88 109 ASP B C 1
ATOM 1978 O O . ASP B 1 109 ? 12.08 -7.406 -13.853 1 72.88 109 ASP B O 1
ATOM 1982 N N . LYS B 1 110 ? 10.632 -9.109 -13.892 1 76.18 110 LYS B N 1
ATOM 1983 C CA . LYS B 1 110 ? 9.87 -8.504 -14.981 1 76.18 110 LYS B CA 1
ATOM 1984 C C . LYS B 1 110 ? 8.371 -8.563 -14.702 1 76.18 110 LYS B C 1
ATOM 1986 O O . LYS B 1 110 ? 7.626 -9.232 -15.421 1 76.18 110 LYS B O 1
ATOM 1991 N N . PRO B 1 111 ? 7.915 -7.77 -13.69 1 82.14 111 PRO B N 1
ATOM 1992 C CA . PRO B 1 111 ? 6.473 -7.8 -13.434 1 82.14 111 PRO B CA 1
ATOM 1993 C C . PRO B 1 111 ? 5.682 -6.941 -14.418 1 82.14 111 PRO B C 1
ATOM 1995 O O . PRO B 1 111 ? 6.214 -5.971 -14.963 1 82.14 111 PRO B O 1
ATOM 1998 N N . ARG B 1 112 ? 4.52 -7.345 -14.805 1 83.3 112 ARG B N 1
ATOM 1999 C CA . ARG B 1 112 ? 3.593 -6.547 -15.6 1 83.3 112 ARG B CA 1
ATOM 2000 C C . ARG B 1 112 ? 2.697 -5.695 -14.706 1 83.3 112 ARG B C 1
ATOM 2002 O O . ARG B 1 112 ? 1.975 -6.223 -13.859 1 83.3 112 ARG B O 1
ATOM 2009 N N . VAL B 1 113 ? 2.879 -4.419 -14.866 1 79.24 113 VAL B N 1
ATOM 2010 C CA . VAL B 1 113 ? 2.11 -3.491 -14.043 1 79.24 113 VAL B CA 1
ATOM 2011 C C . VAL B 1 113 ? 0.979 -2.883 -14.869 1 79.24 113 VAL B C 1
ATOM 2013 O O . VAL B 1 113 ? 1.217 -2.322 -15.941 1 79.24 113 VAL B O 1
ATOM 2016 N N . THR B 1 114 ? -0.23 -3.079 -14.45 1 83.72 114 THR B N 1
ATOM 2017 C CA . THR B 1 114 ? -1.408 -2.466 -15.053 1 83.72 114 THR B CA 1
ATOM 2018 C C . THR B 1 114 ? -2.038 -1.453 -14.1 1 83.72 114 THR B C 1
ATOM 2020 O O . THR B 1 114 ? -2.203 -1.731 -12.911 1 83.72 114 THR B O 1
ATOM 2023 N N . LYS B 1 115 ? -2.343 -0.255 -14.661 1 79.17 115 LYS B N 1
ATOM 2024 C CA . LYS B 1 115 ? -3.006 0.776 -13.868 1 79.17 115 LYS B CA 1
ATOM 2025 C C . LYS B 1 115 ? -4.456 0.959 -14.306 1 79.17 115 LYS B C 1
ATOM 2027 O O . LYS B 1 115 ? -4.77 0.848 -15.493 1 79.17 115 LYS B O 1
ATOM 2032 N N . PHE B 1 116 ? -5.3 1.096 -13.401 1 81.78 116 PHE B N 1
ATOM 2033 C CA . PHE B 1 116 ? -6.714 1.343 -13.656 1 81.78 116 PHE B CA 1
ATOM 2034 C C . PHE B 1 116 ? -7.125 2.718 -13.142 1 81.78 116 PHE B C 1
ATOM 2036 O O . PHE B 1 116 ? -6.594 3.194 -12.136 1 81.78 116 PHE B O 1
ATOM 2043 N N . PRO B 1 117 ? -7.996 3.339 -13.957 1 80.45 117 PRO B N 1
ATOM 2044 C CA . PRO B 1 117 ? -8.543 4.576 -13.395 1 80.45 117 PRO B CA 1
ATOM 2045 C C . PRO B 1 117 ? -9.275 4.351 -12.075 1 80.45 117 PRO B C 1
ATOM 2047 O O . PRO B 1 117 ? -9.906 3.308 -11.884 1 80.45 117 PRO B O 1
ATOM 2050 N N . ILE B 1 118 ? -9.092 5.116 -11.136 1 75.31 118 ILE B N 1
ATOM 2051 C CA . ILE B 1 118 ? -9.742 4.998 -9.835 1 75.31 118 ILE B CA 1
ATOM 2052 C C . ILE B 1 118 ? -10.292 6.356 -9.407 1 75.31 118 ILE B C 1
ATOM 2054 O O . ILE B 1 118 ? -9.698 7.395 -9.705 1 75.31 118 ILE B O 1
ATOM 2058 N N . ASN B 1 119 ? -11.506 6.302 -8.904 1 73.06 119 ASN B N 1
ATOM 2059 C CA . ASN B 1 119 ? -12.052 7.485 -8.247 1 73.06 119 ASN B CA 1
ATOM 2060 C C . ASN B 1 119 ? -11.728 7.498 -6.756 1 73.06 119 ASN B C 1
ATOM 2062 O O . ASN B 1 119 ? -12.385 6.817 -5.967 1 73.06 119 ASN B O 1
ATOM 2066 N N . PHE B 1 120 ? -10.763 8.135 -6.377 1 64.13 120 PHE B N 1
ATOM 2067 C CA . PHE B 1 120 ? -10.317 8.127 -4.989 1 64.13 120 PHE B CA 1
ATOM 2068 C C . PHE B 1 120 ? -11.275 8.919 -4.108 1 64.13 120 PHE B C 1
ATOM 2070 O O . PHE B 1 120 ? -11.208 8.837 -2.88 1 64.13 120 PHE B O 1
ATOM 2077 N N . HIS B 1 121 ? -12.19 9.889 -4.763 1 61.54 121 HIS B N 1
ATOM 2078 C CA . HIS B 1 121 ? -13.222 10.634 -4.051 1 61.54 121 HIS B CA 1
ATOM 2079 C C . HIS B 1 121 ? -14.615 10.236 -4.526 1 61.54 121 HIS B C 1
ATOM 2081 O O . HIS B 1 121 ? -15.266 10.988 -5.255 1 61.54 121 HIS B O 1
ATOM 2087 N N . PRO B 1 122 ? -15.01 9.096 -4.337 1 55.04 122 PRO B N 1
ATOM 2088 C CA . PRO B 1 122 ? -16.293 8.675 -4.907 1 55.04 122 PRO B CA 1
ATOM 2089 C C . PRO B 1 122 ? -17.452 9.57 -4.475 1 55.04 122 PRO B C 1
ATOM 2091 O O . PRO B 1 122 ? -18.429 9.721 -5.213 1 55.04 122 PRO B O 1
ATOM 2094 N N . GLU B 1 123 ? -17.557 10.072 -3.36 1 51.73 123 GLU B N 1
ATOM 2095 C CA . GLU B 1 123 ? -18.745 10.867 -3.068 1 51.73 123 GLU B CA 1
ATOM 2096 C C . GLU B 1 123 ? -18.778 12.14 -3.91 1 51.73 123 GLU B C 1
ATOM 2098 O O . GLU B 1 123 ? -19.852 12.659 -4.22 1 51.73 123 GLU B O 1
ATOM 2103 N N . ASN B 1 124 ? -17.691 12.919 -3.997 1 46.39 124 ASN B N 1
ATOM 2104 C CA . ASN B 1 124 ? -17.905 14.206 -4.65 1 46.39 124 ASN B CA 1
ATOM 2105 C C . ASN B 1 124 ? -18.026 14.054 -6.164 1 46.39 124 ASN B C 1
ATOM 2107 O O . ASN B 1 124 ? -17.117 14.432 -6.905 1 46.39 124 ASN B O 1
ATOM 2111 N N . ASN B 1 125 ? -18.322 13.164 -6.69 1 40.3 125 ASN B N 1
ATOM 2112 C CA . ASN B 1 125 ? -18.725 13.206 -8.092 1 40.3 125 ASN B CA 1
ATOM 2113 C C . ASN B 1 125 ? -19.742 14.314 -8.35 1 40.3 125 ASN B C 1
ATOM 2115 O O . ASN B 1 125 ? -20.425 14.309 -9.376 1 40.3 125 ASN B O 1
ATOM 2119 N N . GLU B 1 126 ? -20.349 15.062 -7.356 1 35.15 126 GLU B N 1
ATOM 2120 C CA . GLU B 1 126 ? -21.306 16.012 -7.915 1 35.15 126 GLU B CA 1
ATOM 2121 C C . GLU B 1 126 ? -20.629 16.965 -8.896 1 35.15 126 GLU B C 1
ATOM 2123 O O . GLU B 1 126 ? -21.088 17.128 -10.028 1 35.15 126 GLU B O 1
ATOM 2128 N N . ASN B 1 127 ? -20.26 18.385 -8.38 1 35.26 127 ASN B N 1
ATOM 2129 C CA . ASN B 1 127 ? -20.435 19.666 -9.056 1 35.26 127 ASN B CA 1
ATOM 2130 C C . ASN B 1 127 ? -19.306 19.936 -10.047 1 35.26 127 ASN B C 1
ATOM 2132 O O . ASN B 1 127 ? -18.608 20.946 -9.939 1 35.26 127 ASN B O 1
ATOM 2136 N N . GLU B 1 128 ? -18.246 19.336 -10.284 1 36.22 128 GLU B N 1
ATOM 2137 C CA . GLU B 1 128 ? -17.602 20.119 -11.334 1 36.22 128 GLU B CA 1
ATOM 2138 C C . GLU B 1 128 ? -18.515 20.27 -12.548 1 36.22 128 GLU B C 1
ATOM 2140 O O . GLU B 1 128 ? -18.597 19.369 -13.385 1 36.22 128 GLU B O 1
ATOM 2145 N N . GLU B 1 129 ? -19.842 20.737 -12.309 1 31.49 129 GLU B N 1
ATOM 2146 C CA . GLU B 1 129 ? -20.46 21.445 -13.427 1 31.49 129 GLU B CA 1
ATOM 2147 C C . GLU B 1 129 ? -19.477 22.411 -14.08 1 31.49 129 GLU B C 1
ATOM 2149 O O . GLU B 1 129 ? -18.777 23.154 -13.388 1 31.49 129 GLU B O 1
ATOM 2154 N N . GLN B 1 130 ? -19.094 22.244 -15.29 1 35.5 130 GLN B N 1
ATOM 2155 C CA . GLN B 1 130 ? -18.629 23.216 -16.273 1 35.5 130 GLN B CA 1
ATOM 2156 C C . GLN B 1 130 ? -19.323 24.562 -16.086 1 35.5 130 GLN B C 1
ATOM 2158 O O . GLN B 1 130 ? -20.551 24.648 -16.149 1 35.5 130 GLN B O 1
ATOM 2163 N N . GLN B 1 131 ? -19.072 25.386 -15.003 1 32.5 131 GLN B N 1
ATOM 2164 C CA . GLN B 1 131 ? -19.557 26.752 -15.169 1 32.5 131 GLN B CA 1
ATOM 2165 C C . GLN B 1 131 ? -19.449 27.2 -16.624 1 32.5 131 GLN B C 1
ATOM 2167 O O . GLN B 1 131 ? -18.38 27.107 -17.23 1 32.5 131 GLN B O 1
ATOM 2172 N N . PRO B 1 132 ? -20.523 27.143 -17.441 1 34.08 132 PRO B N 1
ATOM 2173 C CA . PRO B 1 132 ? -20.625 27.766 -18.763 1 34.08 132 PRO B CA 1
ATOM 2174 C C . PRO B 1 132 ? -20.112 29.204 -18.778 1 34.08 132 PRO B C 1
ATOM 2176 O O . PRO B 1 132 ? -20.264 29.928 -17.791 1 34.08 132 PRO B O 1
ATOM 2179 N N . GLU B 1 133 ? -18.9 29.516 -19.277 1 35 133 GLU B N 1
ATOM 2180 C CA . GLU B 1 133 ? -18.483 30.85 -19.698 1 35 133 GLU B CA 1
ATOM 2181 C C . GLU B 1 133 ? -19.672 31.672 -20.184 1 35 133 GLU B C 1
ATOM 2183 O O . GLU B 1 133 ? -20.34 31.296 -21.15 1 35 133 GLU B O 1
ATOM 2188 N N . THR B 1 134 ? -20.52 32.12 -19.313 1 32.1 134 THR B N 1
ATOM 2189 C CA . THR B 1 134 ? -21.433 33.178 -19.73 1 32.1 134 THR B CA 1
ATOM 2190 C C . THR B 1 134 ? -20.701 34.226 -20.564 1 32.1 134 THR B C 1
ATOM 2192 O O . THR B 1 134 ? -19.741 34.841 -20.095 1 32.1 134 THR B O 1
ATOM 2195 N N . GLY B 1 135 ? -20.586 33.944 -21.906 1 32.27 135 GLY B N 1
ATOM 2196 C CA . GLY B 1 135 ? -20.428 34.907 -22.984 1 32.27 135 GLY B CA 1
ATOM 2197 C C . GLY B 1 135 ? -21.163 36.21 -22.733 1 32.27 135 GLY B C 1
ATOM 2198 O O . GLY B 1 135 ? -22.38 36.287 -22.912 1 32.27 135 GLY B O 1
ATOM 2199 N N . GLU B 1 136 ? -20.97 36.867 -21.58 1 31.19 136 GLU B N 1
ATOM 2200 C CA . GLU B 1 136 ? -21.444 38.247 -21.55 1 31.19 136 GLU B CA 1
ATOM 2201 C C . GLU B 1 136 ? -20.963 39.022 -22.774 1 31.19 136 GLU B C 1
ATOM 2203 O O . GLU B 1 136 ? -19.768 39.035 -23.077 1 31.19 136 GLU B O 1
ATOM 2208 N N . ASP B 1 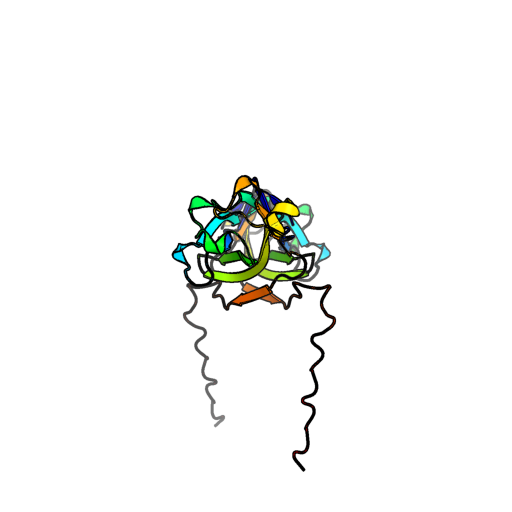137 ? -21.844 39.177 -23.831 1 33.71 137 ASP B N 1
ATOM 2209 C CA . ASP B 1 137 ? -21.913 40.167 -24.902 1 33.71 137 ASP B CA 1
ATOM 2210 C C . ASP B 1 137 ? -21.658 41.574 -24.365 1 33.71 137 ASP B C 1
ATOM 2212 O O . ASP B 1 137 ? -22.332 42.021 -23.435 1 33.71 137 ASP B O 1
ATOM 2216 N N . PRO B 1 138 ? -20.411 41.999 -24.223 1 34.66 138 PRO B N 1
ATOM 2217 C CA . PRO B 1 138 ? -20.271 43.445 -24.037 1 34.66 138 PRO B CA 1
ATOM 2218 C C . PRO B 1 138 ? -21.207 44.249 -24.936 1 34.66 138 PRO B C 1
ATOM 2220 O O . PRO B 1 138 ? -21.162 44.11 -26.161 1 34.66 138 PRO B O 1
ATOM 2223 N N . LEU B 1 139 ? -22.482 44.611 -24.57 1 22.97 139 LEU B N 1
ATOM 2224 C CA . LEU B 1 139 ? -23.087 45.818 -25.123 1 22.97 139 LEU B CA 1
ATOM 2225 C C . LEU B 1 139 ? -22.313 47.06 -24.694 1 22.97 139 LEU B C 1
ATOM 2227 O O . LEU B 1 139 ? -21.868 47.154 -23.548 1 22.97 139 LEU B O 1
#

InterPro domains:
  IPR006818 Histone chaperone ASF1-like [PF04729] (9-121)
  IPR006818 Histone chaperone ASF1-like [PTHR12040] (9-131)
  IPR036747 Histone chaperone ASF1-like superfamily [G3DSA:2.60.40.1490] (4-124)
  IPR036747 Histone chaperone ASF1-like superfamily [SSF101546] (10-120)

pLDDT: mean 76.86, std 18.58, range [22.97, 94.33]

Radius of gyration: 25.79 Å; Cα contacts (8 Å, |Δi|>4): 578; chains: 2; bounding box: 39×86×80 Å

Foldseek 3Di:
DWQFQFKDWQFDQDKDWDWDQPDPVDNVRIDTPDIDGDDGDIDHDDDCVPPDQVGQAAKDWDWDFDDDPNHTFKIKIWIKGKDFQDPVCRVPPDPGHDNNRITIDTPNVDIDMDGDDDDNPVPPPPPPPPPPPPPPPPD/DWQFQFKDWQFDQDKDWDWDQPDPVDNVRIDTPDIDGDGGDIDHDDDCVPPDQVGQAAKDWDWDFDDDPNHTFKIKIWIKGKDFQDPVCRVPPDPGHDNNRITIDTPNVDIDMDGDDDDNPVPPPPDPPPPPPPPPPPD

Secondary structure (DSSP, 8-state):
-EE-SS-EEE---EEEEEEEES-SS-GGG-EEEEEEEE-PEEEPPP-GGGS-HHHHSEEEEEEEEEEETTEEEEEEEEEEEEEESSHHHHHS--SS--GGGEEEEEEEEEEEEEE----S--S--S-------------/-EE-SS-EEE---EEEEEEEES-SS-GGG-EEEEEEEE-PEEEPPP-GGGS-HHHHSEEEEEEEEEEETTEEEEEEEEEEEEEESSHHHHHS--SS--GGGEEEEEEEEEEEEEE----S--S--S-------------

Sequence (278 aa):
VSCNNICCHVATDLEWKLIYVGSAEDETYDQLLESVLVGPVNADPPDPSKIREEDIIGVTVLLLTCSYLGQEFIRVGYYVNNDYDDEQLREEPPTKVLTDRVQRNILSDKPRVTKFPINFHPENNENEEQQPETGEDPLVSCNNICCHVATDLEWKLIYVGSAEDETYDQLLESVLVGPVNADPPDPSKIREEDIIGVTVLLLTCSYLGQEFIRVGYYVNNDYDDEQLREEPPTKVLTDRVQRNILSDKPRVTKFPINFHPENNENEEQQPETGEDPL

Nearest PDB structures (foldseek):
  6ayz-assembly1_A  TM=7.186E-01  e=1.358E-09  Saccharomyces cerevisiae S288C
  6ayz-assembly2_M  TM=6.423E-01  e=3.975E-10  Saccharomyces cerevisiae S288C
  6az2-assembly2_D  TM=7.136E-01  e=6.856E-09  Saccharomyces cerevisiae S288C
  4rrp-assembly1_M  TM=7.109E-01  e=8.572E-09  Saccharomyces cerevisiae AWRI796
  6a6y-assembly1_A  TM=6.320E-01  e=1.000E-07  Plasmodium falciparum 3D7